Protein AF-A0AAU1IDC6-F1 (afdb_monomer)

InterPro domains:
  IPR025668 Transposase DDE domain [PF13701] (113-211)

Solvent-accessible surface area (backbone atoms only — not comparable to full-atom values): 12701 Å² total; per-residue (Å²): 110,68,66,58,53,48,12,52,26,16,49,74,60,22,65,45,59,61,46,26,26,55,52,35,58,74,42,27,91,78,77,41,86,65,63,51,41,73,55,53,51,52,54,30,60,66,55,48,72,67,56,51,50,51,49,50,52,52,52,52,52,52,50,52,52,54,50,53,52,37,56,69,36,95,86,40,52,92,58,55,67,58,95,89,42,74,49,87,66,92,77,88,76,88,74,96,73,80,94,71,96,78,88,79,92,56,87,86,70,67,91,62,84,58,53,51,43,67,18,34,59,65,67,62,79,60,99,43,70,48,38,42,55,41,49,49,52,29,22,51,48,12,45,49,53,55,51,50,46,22,63,74,38,29,62,88,35,87,85,47,40,78,48,52,62,67,53,44,32,61,52,55,73,62,50,69,65,45,83,43,76,54,97,96,42,79,42,79,46,65,48,85,84,46,93,38,43,65,60,43,52,48,28,50,52,46,60,72,64,50,77,85,83,128

Foldseek 3Di:
DLLQLLLQQLLLQQQALQSSQVVCVVCCVPPPDGDHSVRSVVVLLPDDPVNVVVLVVVVVVVVVLLQVLQCVDPVGHPFDDDPNRTDPDDDDDDDPDDDDDDDDPDPPPDDDVCLLCSSHPVPDDDPDPSSNVSSSSSSVSSSVVQLSLLSQFVCPPPQRNRDRSVSCSVQAVVFDWDWDDDPNDIDTHGDPPRPNPVSNVRSVVRVVPRDDDD

Radius of gyration: 18.66 Å; Cα contacts (8 Å, |Δi|>4): 199; chains: 1; bounding box: 48×51×48 Å

Structure (mmCIF, N/CA/C/O backbone):
data_AF-A0AAU1IDC6-F1
#
_entry.id   AF-A0AAU1IDC6-F1
#
loop_
_atom_site.group_PDB
_atom_site.id
_atom_site.type_symbol
_atom_site.label_atom_id
_atom_site.label_alt_id
_atom_site.label_comp_id
_atom_site.label_asym_id
_atom_site.label_entity_id
_atom_site.label_seq_id
_atom_site.pdbx_PDB_ins_code
_atom_site.Cartn_x
_atom_site.Cartn_y
_atom_site.Cartn_z
_atom_site.occupancy
_atom_site.B_iso_or_equiv
_atom_site.auth_seq_id
_atom_site.auth_comp_id
_atom_site.auth_asym_id
_atom_site.auth_atom_id
_atom_site.pdbx_PDB_model_num
ATOM 1 N N . MET A 1 1 ? 8.742 -10.350 -6.564 1.00 78.25 1 MET A N 1
ATOM 2 C CA . MET A 1 1 ? 8.901 -10.038 -5.123 1.00 78.25 1 MET A CA 1
ATOM 3 C C . MET A 1 1 ? 9.619 -8.706 -4.891 1.00 78.25 1 MET A C 1
ATOM 5 O O . MET A 1 1 ? 9.081 -7.901 -4.147 1.00 78.25 1 MET A O 1
ATOM 9 N N . VAL A 1 2 ? 10.745 -8.425 -5.571 1.00 91.75 2 VAL A N 1
ATOM 10 C CA . VAL A 1 2 ? 11.513 -7.161 -5.430 1.00 91.75 2 VAL A CA 1
ATOM 11 C C . VAL A 1 2 ? 10.657 -5.896 -5.587 1.00 91.75 2 VAL A C 1
ATOM 13 O O . VAL A 1 2 ? 10.647 -5.055 -4.697 1.00 91.75 2 VAL A O 1
ATOM 16 N N . PHE A 1 3 ? 9.886 -5.788 -6.674 1.00 93.88 3 PHE A N 1
ATOM 17 C CA . PHE A 1 3 ? 9.048 -4.611 -6.939 1.00 93.88 3 PHE A CA 1
ATOM 18 C C . PHE A 1 3 ? 8.033 -4.327 -5.821 1.00 93.88 3 PHE A C 1
ATOM 20 O O . PHE A 1 3 ? 7.840 -3.184 -5.423 1.00 93.88 3 PHE A O 1
ATOM 27 N N . VAL A 1 4 ? 7.405 -5.380 -5.288 1.00 91.62 4 VAL A N 1
ATOM 28 C CA . VAL A 1 4 ? 6.420 -5.258 -4.204 1.00 91.62 4 VAL A CA 1
ATOM 29 C C . VAL A 1 4 ? 7.093 -4.802 -2.913 1.00 91.62 4 VAL A C 1
ATOM 31 O O . VAL A 1 4 ? 6.550 -3.938 -2.237 1.00 91.62 4 VAL A O 1
ATOM 34 N N . GLN A 1 5 ? 8.280 -5.326 -2.589 1.00 92.06 5 GLN A N 1
ATOM 35 C CA . GLN A 1 5 ? 9.039 -4.848 -1.431 1.00 92.06 5 GLN A CA 1
ATOM 36 C C . GLN A 1 5 ? 9.405 -3.369 -1.574 1.00 92.06 5 GLN A C 1
ATOM 38 O O . GLN A 1 5 ? 9.200 -2.618 -0.630 1.00 92.06 5 GLN A O 1
ATOM 43 N N . LEU A 1 6 ? 9.848 -2.927 -2.756 1.00 94.19 6 LEU A N 1
ATOM 44 C CA . LEU A 1 6 ? 10.108 -1.507 -3.004 1.00 94.19 6 LEU A CA 1
ATOM 45 C C . LEU A 1 6 ? 8.840 -0.655 -2.821 1.00 94.19 6 LEU A C 1
ATOM 47 O O . LEU A 1 6 ? 8.887 0.361 -2.136 1.00 94.19 6 LEU A O 1
ATOM 51 N N . ALA A 1 7 ? 7.699 -1.077 -3.374 1.00 94.31 7 ALA A N 1
ATOM 52 C CA . ALA A 1 7 ? 6.432 -0.359 -3.214 1.00 94.31 7 ALA A CA 1
ATOM 53 C C . ALA A 1 7 ? 5.975 -0.289 -1.742 1.00 94.31 7 ALA A C 1
ATOM 55 O O . ALA A 1 7 ? 5.547 0.769 -1.284 1.00 94.31 7 ALA A O 1
ATOM 56 N N . ILE A 1 8 ? 6.109 -1.382 -0.982 1.00 92.81 8 ILE A N 1
ATOM 57 C CA . ILE A 1 8 ? 5.831 -1.396 0.462 1.00 92.81 8 ILE A CA 1
ATOM 58 C C . ILE A 1 8 ? 6.774 -0.433 1.185 1.00 92.81 8 ILE A C 1
ATOM 60 O O . ILE A 1 8 ? 6.309 0.397 1.960 1.00 92.81 8 ILE A O 1
ATOM 64 N N . SER A 1 9 ? 8.076 -0.479 0.898 1.00 93.62 9 SER A N 1
ATOM 65 C CA . SER A 1 9 ? 9.041 0.432 1.511 1.00 93.62 9 SER A CA 1
ATOM 66 C C . SER A 1 9 ? 8.696 1.894 1.230 1.00 93.62 9 SER A C 1
ATOM 68 O O . SER A 1 9 ? 8.731 2.704 2.149 1.00 93.62 9 SER A O 1
ATOM 70 N N . ILE A 1 10 ? 8.284 2.239 0.006 1.00 93.44 10 ILE A N 1
ATOM 71 C CA . ILE A 1 10 ? 7.843 3.600 -0.343 1.00 93.44 10 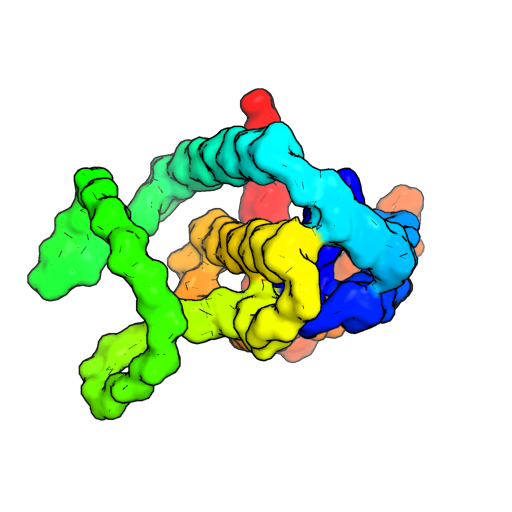ILE A CA 1
ATOM 72 C C . ILE A 1 10 ? 6.588 4.009 0.451 1.00 93.44 10 ILE A C 1
ATOM 74 O O . ILE A 1 10 ? 6.504 5.136 0.952 1.00 93.44 10 ILE A O 1
ATOM 78 N N . ALA A 1 11 ? 5.613 3.107 0.614 1.00 92.38 11 ALA A N 1
ATOM 79 C CA . ALA A 1 11 ? 4.424 3.376 1.433 1.00 92.38 11 ALA A CA 1
ATOM 80 C C . ALA A 1 11 ? 4.818 3.703 2.886 1.00 92.38 11 ALA A C 1
ATOM 82 O O . ALA A 1 11 ? 4.305 4.648 3.491 1.00 92.38 11 ALA A O 1
ATOM 83 N N . LEU A 1 12 ? 5.821 2.989 3.392 1.00 91.38 12 LEU A N 1
ATOM 84 C CA . LEU A 1 12 ? 6.402 3.147 4.721 1.00 91.38 12 LEU A CA 1
ATOM 85 C C . LEU A 1 12 ? 7.422 4.296 4.855 1.00 91.38 12 LEU A C 1
ATOM 87 O O . LEU A 1 12 ? 8.039 4.402 5.912 1.00 91.38 12 LEU A O 1
ATOM 91 N N . ASP A 1 13 ? 7.543 5.159 3.838 1.00 90.50 13 ASP A N 1
ATOM 92 C CA . ASP A 1 13 ? 8.392 6.367 3.780 1.00 90.50 13 ASP A CA 1
ATOM 93 C C . ASP A 1 13 ? 9.818 6.202 3.243 1.00 90.50 13 ASP A C 1
ATOM 95 O O . ASP A 1 13 ? 10.638 7.099 3.400 1.00 90.50 13 ASP A O 1
ATOM 99 N N . ALA A 1 14 ? 10.136 5.108 2.549 1.00 91.31 14 ALA A N 1
ATOM 100 C CA . ALA A 1 14 ? 11.386 5.046 1.799 1.00 91.31 14 ALA A CA 1
ATOM 101 C C . ALA A 1 14 ? 11.350 6.011 0.609 1.00 91.31 14 ALA A C 1
ATOM 103 O O . ALA A 1 14 ? 10.476 5.949 -0.261 1.00 91.31 14 ALA A O 1
ATOM 104 N N . ARG A 1 15 ? 12.344 6.890 0.552 1.00 87.75 15 ARG A N 1
ATOM 105 C CA . ARG A 1 15 ? 12.464 7.932 -0.467 1.00 87.75 15 ARG A CA 1
ATOM 106 C C . ARG A 1 15 ? 13.472 7.576 -1.544 1.00 87.75 15 ARG A C 1
ATOM 108 O O . ARG A 1 15 ? 13.380 8.073 -2.661 1.00 87.75 15 ARG A O 1
ATOM 115 N N . SER A 1 16 ? 14.417 6.702 -1.237 1.00 89.38 16 SER A N 1
ATOM 116 C CA . SER A 1 16 ? 15.431 6.210 -2.163 1.00 89.38 16 SER A CA 1
ATOM 117 C C . SER A 1 16 ? 15.513 4.689 -2.108 1.00 89.38 16 SER A C 1
ATOM 119 O O . SER A 1 16 ? 14.949 4.049 -1.219 1.00 89.38 16 SER A O 1
ATOM 121 N N . VAL A 1 17 ? 16.232 4.104 -3.063 1.00 91.75 17 VAL A N 1
ATOM 122 C CA . VAL A 1 17 ? 16.500 2.665 -3.079 1.00 91.75 17 VAL A CA 1
ATOM 123 C C . VAL A 1 17 ? 17.312 2.243 -1.842 1.00 91.75 17 VAL A C 1
ATOM 125 O O . VAL A 1 17 ? 16.968 1.256 -1.191 1.00 91.75 17 VAL A O 1
ATOM 128 N N . LEU A 1 18 ? 18.290 3.058 -1.437 1.00 91.50 18 LEU A N 1
ATOM 129 C CA . LEU A 1 18 ? 19.059 2.852 -0.211 1.00 91.50 18 LEU A CA 1
ATOM 130 C C . LEU A 1 18 ? 18.169 2.871 1.040 1.00 91.50 18 LEU A C 1
ATOM 132 O O . LEU A 1 18 ? 18.261 1.972 1.874 1.00 91.50 18 LEU A O 1
ATOM 136 N N . GLU A 1 19 ? 17.284 3.863 1.176 1.00 92.62 19 GLU A N 1
ATOM 137 C CA . GLU A 1 19 ? 16.337 3.907 2.299 1.00 92.62 19 GLU A CA 1
ATOM 138 C C . GLU A 1 19 ? 15.395 2.687 2.285 1.00 92.62 19 GLU A C 1
ATOM 140 O O . GLU A 1 19 ? 15.087 2.135 3.343 1.00 92.62 19 GLU A O 1
ATOM 145 N N . ALA A 1 20 ? 14.987 2.208 1.102 1.00 93.31 20 ALA A N 1
ATOM 146 C CA . ALA A 1 20 ? 14.153 1.015 0.970 1.00 93.31 20 ALA A CA 1
ATOM 147 C C . ALA A 1 20 ? 14.874 -0.264 1.428 1.00 93.31 20 ALA A C 1
ATOM 149 O O . ALA A 1 20 ? 14.245 -1.121 2.061 1.00 93.31 20 ALA A O 1
ATOM 150 N N . GLU A 1 21 ? 16.177 -0.391 1.156 1.00 94.69 21 GLU A N 1
ATOM 151 C CA . GLU A 1 21 ? 17.014 -1.462 1.705 1.00 94.69 21 GLU A CA 1
ATOM 152 C C . GLU A 1 21 ? 17.121 -1.354 3.234 1.00 94.69 21 GLU A C 1
ATOM 154 O O . GLU A 1 21 ? 16.862 -2.338 3.929 1.00 94.69 21 GLU A O 1
ATOM 159 N N . GLN A 1 22 ? 17.431 -0.169 3.776 1.00 93.69 22 GLN A N 1
ATOM 160 C CA . GLN A 1 22 ? 17.560 0.038 5.228 1.00 93.69 22 GLN A CA 1
ATOM 161 C C . GLN A 1 22 ? 16.271 -0.299 5.982 1.00 93.69 22 GLN A C 1
ATOM 163 O O . GLN A 1 22 ? 16.293 -0.985 7.009 1.00 93.69 22 GLN A O 1
ATOM 168 N N . LEU A 1 23 ? 15.127 0.120 5.448 1.00 91.31 23 LEU A N 1
ATOM 169 C CA . LEU A 1 23 ? 13.837 -0.190 6.044 1.00 91.31 23 LEU A CA 1
ATOM 170 C C . LEU A 1 23 ? 13.529 -1.694 5.987 1.00 91.31 23 LEU A C 1
ATOM 172 O O . LEU A 1 23 ? 13.089 -2.284 6.977 1.00 91.31 23 LEU A O 1
ATOM 176 N N . SER A 1 24 ? 13.840 -2.340 4.862 1.00 89.88 24 SER A N 1
ATOM 177 C CA . SER A 1 24 ? 13.705 -3.792 4.717 1.00 89.88 24 SER A CA 1
ATOM 178 C C . SER A 1 24 ? 14.608 -4.544 5.704 1.00 89.88 24 SER A C 1
ATOM 180 O O . SER A 1 24 ? 14.174 -5.531 6.299 1.00 89.88 24 SER A O 1
ATOM 182 N N . LEU A 1 25 ? 15.836 -4.063 5.948 1.00 91.38 25 LEU A N 1
ATOM 183 C CA . LEU A 1 25 ? 16.748 -4.602 6.968 1.00 91.38 25 LEU A CA 1
ATOM 184 C C . LEU A 1 25 ? 16.145 -4.520 8.366 1.00 91.38 25 LEU A C 1
ATOM 186 O O . LEU A 1 25 ? 16.169 -5.514 9.101 1.00 91.38 25 LEU A O 1
ATOM 190 N N . HIS A 1 26 ? 15.561 -3.374 8.717 1.00 87.94 26 HIS A N 1
ATOM 191 C CA . HIS A 1 26 ? 14.885 -3.192 9.998 1.00 87.94 26 HIS A CA 1
ATOM 192 C C . HIS A 1 26 ? 13.711 -4.174 10.164 1.00 87.94 26 HIS A C 1
ATOM 194 O O . HIS A 1 26 ? 13.529 -4.779 11.223 1.00 87.94 26 HIS A O 1
ATOM 200 N N . GLN A 1 27 ? 12.960 -4.416 9.088 1.00 85.62 27 GLN A N 1
ATOM 201 C CA . GLN A 1 27 ? 11.742 -5.230 9.094 1.00 85.62 27 GLN A CA 1
ATOM 202 C C . GLN A 1 27 ? 11.953 -6.691 8.656 1.00 85.62 27 GLN A C 1
ATOM 204 O O . GLN A 1 27 ? 10.986 -7.451 8.547 1.00 85.62 27 GLN A O 1
ATOM 209 N N . ARG A 1 28 ? 13.204 -7.143 8.482 1.00 89.19 28 ARG A N 1
ATOM 210 C CA . ARG A 1 28 ? 13.554 -8.498 7.997 1.00 89.19 28 ARG A CA 1
ATOM 211 C C . ARG A 1 28 ? 12.912 -9.636 8.790 1.00 89.19 28 ARG A C 1
ATOM 213 O O . ARG A 1 28 ? 12.657 -10.717 8.269 1.00 89.19 28 ARG A O 1
ATOM 220 N N . ARG A 1 29 ? 12.632 -9.407 10.078 1.00 85.81 29 ARG A N 1
ATOM 221 C CA . ARG A 1 29 ? 11.972 -10.398 10.945 1.00 85.81 29 ARG A CA 1
ATOM 222 C C . ARG A 1 29 ? 10.503 -10.635 10.569 1.00 85.81 29 ARG A C 1
ATOM 224 O O . ARG A 1 29 ? 9.971 -11.698 10.890 1.00 85.81 29 ARG A O 1
ATOM 231 N N . VAL A 1 30 ? 9.872 -9.661 9.912 1.00 82.25 30 VAL A N 1
ATOM 232 C CA . VAL A 1 30 ? 8.483 -9.701 9.438 1.00 82.25 30 VAL A CA 1
ATOM 233 C C . VAL A 1 30 ? 8.433 -10.134 7.973 1.00 82.25 30 VAL A C 1
ATOM 235 O O . VAL A 1 30 ? 7.771 -11.121 7.667 1.00 82.25 30 VAL A O 1
ATOM 238 N N . PHE A 1 31 ? 9.174 -9.455 7.089 1.00 80.00 31 PHE A N 1
ATOM 239 C CA . PHE A 1 31 ? 9.071 -9.644 5.632 1.00 80.00 31 PHE A CA 1
ATOM 240 C C . PHE A 1 31 ? 10.074 -10.640 5.029 1.00 80.00 31 PHE A C 1
ATOM 242 O O . PHE A 1 31 ? 9.962 -10.984 3.854 1.00 80.00 31 PHE A O 1
ATOM 249 N N . GLY A 1 32 ? 11.021 -11.149 5.822 1.00 85.88 32 GLY A N 1
ATOM 250 C CA . GLY A 1 32 ? 11.982 -12.155 5.376 1.00 85.88 32 GLY A CA 1
ATOM 251 C C . GLY A 1 32 ? 13.215 -11.553 4.686 1.00 85.88 32 GLY A C 1
ATOM 252 O O . GLY A 1 32 ? 13.737 -10.543 5.165 1.00 85.88 32 GLY A O 1
ATOM 253 N N . PRO A 1 33 ? 13.741 -12.198 3.623 1.00 89.44 33 PRO A N 1
ATOM 254 C CA . PRO A 1 33 ? 14.957 -11.758 2.947 1.00 89.44 33 PRO A CA 1
ATOM 255 C C . PRO A 1 33 ? 14.864 -10.325 2.424 1.00 89.44 33 PRO A C 1
ATOM 257 O O . PRO A 1 33 ? 13.856 -9.914 1.843 1.00 89.44 33 PRO A O 1
ATOM 260 N N . VAL A 1 34 ? 15.958 -9.595 2.612 1.00 91.56 34 VAL A N 1
ATOM 261 C CA . VAL A 1 34 ? 16.122 -8.212 2.172 1.00 91.56 34 VAL A CA 1
ATOM 262 C C . VAL A 1 34 ? 16.634 -8.191 0.744 1.00 91.56 34 VAL A C 1
ATOM 264 O O . VAL A 1 34 ? 17.523 -8.965 0.389 1.00 91.56 34 VAL A O 1
ATOM 267 N N . VAL A 1 35 ? 16.095 -7.282 -0.062 1.00 91.88 35 VAL A N 1
ATOM 268 C CA . VAL A 1 35 ? 16.644 -6.990 -1.383 1.00 91.88 35 VAL A CA 1
ATOM 269 C C . VAL A 1 35 ? 17.632 -5.835 -1.269 1.00 91.88 35 VAL A C 1
ATOM 271 O O . VAL A 1 35 ? 17.306 -4.803 -0.691 1.00 91.88 35 VAL A O 1
ATOM 274 N N . SER A 1 36 ? 18.832 -6.025 -1.817 1.00 93.75 36 SER A N 1
ATOM 275 C CA . SER A 1 36 ? 19.885 -5.008 -1.807 1.00 93.75 36 SER A CA 1
ATOM 276 C C . SER A 1 36 ? 19.569 -3.836 -2.731 1.00 93.75 36 SER A C 1
ATOM 278 O O . SER A 1 36 ? 18.882 -4.003 -3.748 1.00 93.75 36 SER A O 1
ATOM 280 N N . ASP A 1 37 ? 20.173 -2.685 -2.450 1.00 94.12 37 ASP A N 1
ATOM 281 C CA . ASP A 1 37 ? 20.085 -1.480 -3.268 1.00 94.12 37 ASP A CA 1
ATOM 282 C C . ASP A 1 37 ? 20.457 -1.758 -4.733 1.00 94.12 37 ASP A C 1
ATOM 284 O O . ASP A 1 37 ? 19.668 -1.513 -5.647 1.00 94.12 37 ASP A O 1
ATOM 288 N N . SER A 1 38 ? 21.584 -2.437 -4.961 1.00 94.88 38 SER A N 1
ATOM 289 C CA . SER A 1 38 ? 22.040 -2.834 -6.300 1.00 94.88 38 SER A CA 1
ATOM 290 C C . SER A 1 38 ? 21.054 -3.741 -7.049 1.00 94.88 38 SER A C 1
ATOM 292 O O . SER A 1 38 ? 20.968 -3.711 -8.279 1.00 94.88 38 SER A O 1
ATOM 294 N N . THR A 1 39 ? 20.288 -4.567 -6.334 1.00 96.06 39 THR A N 1
ATOM 295 C CA . THR A 1 39 ? 19.292 -5.457 -6.940 1.00 96.06 39 THR A CA 1
ATOM 296 C C . THR A 1 39 ? 18.026 -4.694 -7.302 1.00 96.06 39 THR A C 1
ATOM 298 O O . THR A 1 39 ? 17.497 -4.885 -8.398 1.00 96.06 39 THR A O 1
ATOM 301 N N . MET A 1 40 ? 17.570 -3.789 -6.435 1.00 95.25 40 MET A N 1
ATOM 302 C CA . MET A 1 40 ? 16.460 -2.890 -6.748 1.00 95.25 40 MET A CA 1
ATOM 303 C C . MET A 1 40 ? 16.810 -1.955 -7.915 1.00 95.25 40 MET A C 1
ATOM 305 O O . MET A 1 40 ? 16.000 -1.800 -8.825 1.00 95.25 40 MET A O 1
ATOM 309 N N . HIS A 1 41 ? 18.029 -1.406 -7.955 1.00 94.25 41 HIS A N 1
ATOM 310 C CA . HIS A 1 41 ? 18.502 -0.573 -9.062 1.00 94.25 41 HIS A CA 1
ATOM 311 C C . HIS A 1 41 ? 18.517 -1.326 -10.397 1.00 94.25 41 HIS A C 1
ATOM 313 O O . HIS A 1 41 ? 17.984 -0.822 -11.387 1.00 94.25 41 HIS A O 1
ATOM 319 N N . ARG A 1 42 ? 19.066 -2.549 -10.428 1.00 96.12 42 ARG A N 1
ATOM 320 C CA . ARG A 1 42 ? 19.034 -3.398 -11.633 1.00 96.12 42 ARG A CA 1
ATOM 321 C C . ARG A 1 42 ? 17.608 -3.716 -12.065 1.00 96.12 42 ARG A C 1
ATOM 323 O O . ARG A 1 42 ? 17.311 -3.635 -13.250 1.00 96.12 42 ARG A O 1
ATOM 330 N N . MET A 1 43 ? 16.725 -4.023 -11.114 1.00 96.12 43 MET A N 1
ATOM 331 C CA . MET A 1 43 ? 15.312 -4.245 -11.408 1.00 96.12 43 MET A CA 1
ATOM 332 C C . MET A 1 43 ? 14.679 -2.998 -12.038 1.00 96.12 43 MET A C 1
ATOM 334 O O . MET A 1 43 ? 14.059 -3.124 -13.083 1.00 96.12 43 MET A O 1
ATOM 338 N N . LEU A 1 44 ? 14.858 -1.804 -11.461 1.00 95.19 44 LEU A N 1
ATOM 339 C CA . LEU A 1 44 ? 14.287 -0.558 -11.994 1.00 95.19 44 LEU A CA 1
ATOM 340 C C . LEU A 1 44 ? 14.788 -0.239 -13.407 1.00 95.19 44 LEU A C 1
ATOM 342 O O . LEU A 1 44 ? 14.018 0.267 -14.223 1.00 95.19 44 LEU A O 1
ATOM 346 N N . ALA A 1 45 ? 16.059 -0.525 -13.692 1.00 95.31 45 ALA A N 1
ATOM 347 C CA . ALA A 1 45 ? 16.665 -0.293 -15.000 1.00 95.31 45 ALA A CA 1
ATOM 348 C C . ALA A 1 45 ? 16.221 -1.306 -16.070 1.00 95.31 45 ALA A C 1
ATOM 350 O O . ALA A 1 45 ? 16.277 -0.986 -17.253 1.00 95.31 45 ALA A O 1
ATOM 351 N N . ALA A 1 46 ? 15.781 -2.500 -15.665 1.00 95.88 46 ALA A N 1
ATOM 352 C CA . ALA A 1 46 ? 15.413 -3.592 -16.565 1.00 95.88 46 ALA A CA 1
ATOM 353 C C . ALA A 1 46 ? 13.932 -3.598 -16.988 1.00 95.88 46 ALA A C 1
ATOM 355 O O . ALA A 1 46 ? 13.529 -4.499 -17.713 1.00 95.88 46 ALA A O 1
ATOM 356 N N . PHE A 1 47 ? 13.111 -2.640 -16.534 1.00 95.69 47 PHE A N 1
ATOM 357 C CA . PHE A 1 47 ? 11.701 -2.563 -16.935 1.00 95.69 47 PHE A CA 1
ATOM 358 C C . PHE A 1 47 ? 11.566 -2.253 -18.429 1.00 95.69 47 PHE A C 1
ATOM 360 O O . PHE A 1 47 ? 11.929 -1.166 -18.879 1.00 95.69 47 PHE A O 1
ATOM 367 N N . ASP A 1 48 ? 10.973 -3.182 -19.165 1.00 96.12 48 ASP A N 1
ATOM 368 C CA . ASP A 1 48 ? 10.523 -2.995 -20.540 1.00 96.12 48 ASP A CA 1
ATOM 369 C C . ASP A 1 48 ? 8.997 -2.791 -20.610 1.00 96.12 48 ASP A C 1
ATOM 371 O O . ASP A 1 48 ? 8.289 -2.766 -19.594 1.00 96.12 48 ASP A O 1
ATOM 375 N N . GLU A 1 49 ? 8.476 -2.605 -21.824 1.00 96.62 49 GLU A N 1
ATOM 376 C CA . GLU A 1 49 ? 7.042 -2.390 -22.042 1.00 96.62 49 GLU A CA 1
ATOM 377 C C . GLU A 1 49 ? 6.189 -3.602 -21.646 1.00 96.62 49 GLU A C 1
ATOM 379 O O . GLU A 1 49 ? 5.085 -3.428 -21.123 1.00 96.62 49 GLU A O 1
ATOM 384 N N . ASP A 1 50 ? 6.700 -4.824 -21.807 1.00 97.00 50 ASP A N 1
ATOM 385 C CA . ASP A 1 50 ? 5.984 -6.042 -21.423 1.00 97.00 50 ASP A CA 1
ATOM 386 C C . ASP A 1 50 ? 5.832 -6.140 -19.903 1.00 97.00 50 ASP A C 1
ATOM 388 O O . ASP A 1 50 ? 4.749 -6.466 -19.396 1.00 97.00 50 ASP A O 1
ATOM 392 N N . MET A 1 51 ? 6.877 -5.781 -19.155 1.00 95.88 51 MET A N 1
ATOM 393 C CA . MET A 1 51 ? 6.839 -5.656 -17.701 1.00 95.88 51 MET A CA 1
ATOM 394 C C . MET A 1 51 ? 5.859 -4.563 -17.255 1.00 95.88 51 MET A C 1
ATOM 396 O O . MET A 1 51 ? 5.081 -4.789 -16.320 1.00 95.88 51 MET A O 1
ATOM 400 N N . PHE A 1 52 ? 5.823 -3.404 -17.926 1.00 96.19 52 PHE A N 1
ATOM 401 C CA . PHE A 1 52 ? 4.831 -2.358 -17.639 1.00 96.19 52 PHE A CA 1
ATOM 402 C C . PHE A 1 52 ? 3.396 -2.815 -17.931 1.00 96.19 52 PHE A C 1
ATOM 404 O O . PHE A 1 52 ? 2.482 -2.553 -17.135 1.00 96.19 52 PHE A O 1
ATOM 411 N N . ALA A 1 53 ? 3.181 -3.536 -19.030 1.00 96.00 53 ALA A N 1
ATOM 412 C CA . ALA A 1 53 ? 1.881 -4.088 -19.386 1.00 96.00 53 ALA A CA 1
ATOM 413 C C . ALA A 1 53 ? 1.438 -5.161 -18.377 1.00 96.00 53 ALA A C 1
ATOM 415 O O . ALA A 1 53 ? 0.285 -5.171 -17.934 1.00 96.00 53 ALA A O 1
ATOM 416 N N . ALA A 1 54 ? 2.356 -6.032 -17.947 1.00 95.75 54 ALA A N 1
ATOM 417 C CA . ALA A 1 54 ? 2.105 -7.034 -16.916 1.00 95.75 54 ALA A CA 1
ATOM 418 C C . ALA A 1 54 ? 1.748 -6.393 -15.569 1.00 95.75 54 ALA A C 1
ATOM 420 O O . ALA A 1 54 ? 0.767 -6.798 -14.938 1.00 95.75 54 ALA A O 1
ATOM 421 N N . LEU A 1 55 ? 2.480 -5.354 -15.156 1.00 95.38 55 LEU A N 1
ATOM 422 C CA . LEU A 1 55 ? 2.176 -4.602 -13.941 1.00 95.38 55 LEU A CA 1
ATOM 423 C C . LEU A 1 55 ? 0.799 -3.933 -14.022 1.00 95.38 55 LEU A C 1
ATOM 425 O O . LEU A 1 55 ? 0.023 -4.000 -13.068 1.00 95.38 55 LEU A O 1
ATOM 429 N N . SER A 1 56 ? 0.463 -3.336 -15.165 1.00 95.25 56 SER A N 1
ATOM 430 C CA . SER A 1 56 ? -0.851 -2.724 -15.393 1.00 95.25 56 SER A CA 1
ATOM 431 C C . SER A 1 56 ? -1.984 -3.745 -15.273 1.00 95.25 56 SER A C 1
ATOM 433 O O . SER A 1 56 ? -2.974 -3.486 -14.585 1.00 95.25 56 SER A O 1
ATOM 435 N N . ARG A 1 57 ? -1.819 -4.944 -15.852 1.00 96.56 57 ARG A N 1
ATOM 436 C CA . ARG A 1 57 ? -2.776 -6.055 -15.697 1.00 96.56 57 ARG A CA 1
ATOM 437 C C . ARG A 1 57 ? -2.900 -6.508 -14.241 1.00 96.56 57 ARG A C 1
ATOM 439 O O . ARG A 1 57 ? -4.017 -6.692 -13.757 1.00 96.56 57 ARG A O 1
ATOM 446 N N . ALA A 1 58 ? -1.783 -6.642 -13.527 1.00 95.12 58 ALA A N 1
ATOM 447 C CA . ALA A 1 58 ? -1.779 -7.031 -12.117 1.00 95.12 58 ALA A CA 1
ATOM 448 C C . ALA A 1 58 ? -2.508 -6.000 -11.240 1.00 95.12 58 ALA A C 1
ATOM 450 O O . ALA A 1 58 ? -3.395 -6.366 -10.466 1.00 95.12 58 ALA A O 1
ATOM 451 N N . ARG A 1 59 ? -2.214 -4.704 -11.420 1.00 95.00 59 ARG A N 1
ATOM 452 C CA . ARG A 1 59 ? -2.908 -3.606 -10.727 1.00 95.00 59 ARG A CA 1
ATOM 453 C C . ARG A 1 59 ? -4.395 -3.567 -11.067 1.00 95.00 59 ARG A C 1
ATOM 455 O O . ARG A 1 59 ? -5.215 -3.364 -10.178 1.00 95.00 59 ARG A O 1
ATOM 462 N N . ALA A 1 60 ? -4.773 -3.795 -12.327 1.00 94.44 60 ALA A N 1
ATOM 463 C CA . ALA A 1 60 ? -6.177 -3.867 -12.732 1.00 94.44 60 ALA A CA 1
ATOM 464 C C . ALA A 1 60 ? -6.920 -5.039 -12.068 1.00 94.44 60 ALA A C 1
ATOM 466 O O . ALA A 1 60 ? -8.041 -4.849 -11.594 1.00 94.44 60 ALA A O 1
ATOM 467 N N . ARG A 1 61 ? -6.294 -6.222 -11.972 1.00 94.94 61 ARG A N 1
ATOM 468 C CA . ARG A 1 61 ? -6.860 -7.371 -11.246 1.00 94.94 61 ARG A CA 1
ATOM 469 C C . ARG A 1 61 ? -7.038 -7.046 -9.765 1.00 94.94 61 ARG A C 1
ATOM 471 O O . ARG A 1 61 ? -8.134 -7.224 -9.248 1.00 94.94 61 ARG A O 1
ATOM 478 N N . ALA A 1 62 ? -6.003 -6.527 -9.106 1.00 93.75 62 ALA A N 1
ATOM 479 C CA . ALA A 1 62 ? -6.071 -6.171 -7.690 1.00 93.75 62 ALA A CA 1
ATOM 480 C C . ALA A 1 62 ? -7.146 -5.106 -7.418 1.00 93.75 62 ALA A C 1
ATOM 482 O O . ALA A 1 62 ? -7.970 -5.269 -6.524 1.00 93.75 62 ALA A O 1
ATOM 483 N N . ARG A 1 63 ? -7.227 -4.072 -8.260 1.00 94.00 63 ARG A N 1
ATOM 484 C CA . ARG A 1 63 ? -8.271 -3.045 -8.180 1.00 94.00 63 ARG A CA 1
ATOM 485 C C . ARG A 1 63 ? -9.673 -3.626 -8.333 1.00 94.00 63 ARG A C 1
ATOM 487 O O . ARG A 1 63 ? -10.551 -3.266 -7.561 1.00 94.00 63 ARG A O 1
ATOM 494 N N . ARG A 1 64 ? -9.895 -4.548 -9.279 1.00 93.19 64 ARG A N 1
ATOM 495 C CA . ARG A 1 64 ? -11.193 -5.232 -9.429 1.00 93.19 64 ARG A CA 1
ATOM 496 C C . ARG A 1 64 ? -11.591 -5.948 -8.140 1.00 93.19 64 ARG A C 1
ATOM 498 O O . ARG A 1 64 ? -12.727 -5.820 -7.708 1.00 93.19 64 ARG A O 1
ATOM 505 N N . VAL A 1 65 ? -10.647 -6.653 -7.522 1.00 93.50 65 VAL A N 1
ATOM 506 C CA . VAL A 1 65 ? -10.864 -7.366 -6.258 1.00 93.50 65 VAL A CA 1
ATOM 507 C C . VAL A 1 65 ? -11.224 -6.397 -5.143 1.00 93.50 65 VAL A C 1
ATOM 509 O O . VAL A 1 65 ? -12.255 -6.568 -4.502 1.00 93.50 65 VAL A O 1
ATOM 512 N N . VAL A 1 66 ? -10.420 -5.348 -4.948 1.00 93.50 66 VAL A N 1
ATOM 513 C CA . VAL A 1 66 ? -10.700 -4.326 -3.934 1.00 93.50 66 VAL A CA 1
ATOM 514 C C . VAL A 1 66 ? -12.068 -3.696 -4.176 1.00 93.50 66 VAL A C 1
ATOM 516 O O . VAL A 1 66 ? -12.814 -3.501 -3.230 1.00 93.50 66 VAL A O 1
ATOM 519 N N . TRP A 1 67 ? -12.453 -3.444 -5.426 1.00 91.44 67 TRP A N 1
ATOM 520 C CA . TRP A 1 67 ? -13.739 -2.830 -5.746 1.00 91.44 67 TRP A CA 1
ATOM 521 C C . TRP A 1 67 ? -14.894 -3.753 -5.372 1.00 91.44 67 TRP A C 1
ATOM 523 O O . TRP A 1 67 ? -15.837 -3.302 -4.724 1.00 91.44 67 TRP A O 1
ATOM 533 N N . THR A 1 68 ? -14.789 -5.044 -5.692 1.00 91.62 68 THR A N 1
ATOM 534 C CA . THR A 1 68 ? -15.744 -6.056 -5.228 1.00 91.62 68 THR A CA 1
ATOM 535 C C . THR A 1 68 ? -15.828 -6.064 -3.701 1.00 91.62 68 THR A C 1
ATOM 537 O O . THR A 1 68 ? -16.919 -6.000 -3.144 1.00 91.62 68 THR A O 1
ATOM 540 N N . LEU A 1 69 ? -14.696 -6.047 -2.996 1.00 92.50 69 LEU A N 1
ATOM 541 C CA . LEU A 1 69 ? -14.696 -5.995 -1.532 1.00 92.50 69 LEU A CA 1
ATOM 542 C C . LEU A 1 69 ? -15.375 -4.728 -0.999 1.00 92.50 69 LEU A C 1
ATOM 544 O O . LEU A 1 69 ? -16.165 -4.812 -0.065 1.00 92.50 69 LEU A O 1
ATOM 548 N N . LEU A 1 70 ? -15.132 -3.569 -1.618 1.00 91.75 70 LEU A N 1
ATOM 549 C CA . LEU A 1 70 ? -15.767 -2.307 -1.239 1.00 91.75 70 LEU A CA 1
ATOM 550 C C . LEU A 1 70 ? -17.284 -2.344 -1.431 1.00 91.75 70 LEU A C 1
ATOM 552 O O . LEU A 1 70 ? -17.998 -1.803 -0.588 1.00 91.75 70 LEU A O 1
ATOM 556 N N . THR A 1 71 ? -17.774 -2.990 -2.495 1.00 88.12 71 THR A N 1
ATOM 557 C CA . THR A 1 71 ? -19.219 -3.184 -2.708 1.00 88.12 71 THR A CA 1
ATOM 558 C C . THR A 1 71 ? -19.865 -4.103 -1.676 1.00 88.12 71 THR A C 1
ATOM 560 O O . THR A 1 71 ? -21.037 -3.921 -1.370 1.00 88.12 71 THR A O 1
ATOM 563 N N . LEU A 1 72 ? -19.106 -5.051 -1.120 1.00 86.62 72 LEU A N 1
ATOM 564 C CA . LEU A 1 72 ? -19.583 -6.022 -0.131 1.00 86.62 72 LEU A CA 1
ATOM 565 C C . LEU A 1 72 ? -19.474 -5.522 1.318 1.00 86.62 72 LEU A C 1
ATOM 567 O O . LEU A 1 72 ? -19.887 -6.225 2.239 1.00 86.62 72 LEU A O 1
ATOM 571 N N . ARG A 1 73 ? -18.909 -4.330 1.552 1.00 86.50 73 ARG A N 1
ATOM 572 C CA . ARG A 1 73 ? -18.834 -3.755 2.903 1.00 86.50 73 ARG A CA 1
ATOM 573 C C . ARG A 1 73 ? -20.243 -3.491 3.452 1.00 86.50 73 ARG A C 1
ATOM 575 O O . ARG A 1 73 ? -21.101 -3.060 2.684 1.00 86.50 73 ARG A O 1
ATOM 582 N N . PRO A 1 74 ? -20.461 -3.608 4.777 1.00 80.56 74 PRO A N 1
ATOM 583 C CA . PRO A 1 74 ? -21.751 -3.288 5.399 1.00 80.56 74 PRO A CA 1
ATOM 584 C C . PRO A 1 74 ? -22.262 -1.876 5.071 1.00 80.56 74 PRO A C 1
ATOM 586 O O . PRO A 1 74 ? -23.446 -1.685 4.823 1.00 80.56 74 PRO A O 1
ATOM 589 N N . ASN A 1 75 ? -21.351 -0.901 4.986 1.00 79.12 75 ASN A N 1
ATOM 590 C CA . ASN A 1 75 ? -21.660 0.499 4.666 1.00 79.12 75 ASN A CA 1
ATOM 591 C C . ASN A 1 75 ? -21.728 0.782 3.147 1.00 79.12 75 ASN A C 1
ATOM 593 O O . ASN A 1 75 ? -21.873 1.930 2.731 1.00 79.12 75 ASN A O 1
ATOM 597 N N . GLY A 1 76 ? -21.598 -0.251 2.308 1.00 82.31 76 GLY A N 1
ATOM 598 C CA . GLY A 1 76 ? -21.593 -0.151 0.850 1.00 82.31 76 GLY A CA 1
ATOM 599 C C . GLY A 1 76 ? -20.325 0.477 0.258 1.00 82.31 76 GLY A C 1
ATOM 600 O O . GLY A 1 76 ? -19.319 0.710 0.936 1.00 82.31 76 GLY A O 1
ATOM 601 N N . PHE A 1 77 ? -20.360 0.742 -1.049 1.00 86.81 77 PHE A N 1
ATOM 602 C CA . PHE A 1 77 ? -19.274 1.411 -1.773 1.00 86.81 77 PHE A CA 1
ATOM 603 C C . PHE A 1 77 ? -19.146 2.885 -1.324 1.00 86.81 77 PHE A C 1
ATOM 605 O O . PHE A 1 77 ? -20.175 3.515 -1.069 1.00 86.81 77 PHE A O 1
ATOM 612 N N . PRO A 1 78 ? -17.927 3.461 -1.212 1.00 84.94 78 PRO A N 1
ATOM 613 C CA . PRO A 1 78 ? -17.728 4.811 -0.681 1.00 84.94 78 PRO A CA 1
ATOM 614 C C . PRO A 1 78 ? -18.060 5.865 -1.746 1.00 84.94 78 PRO A C 1
ATOM 616 O O . PRO A 1 78 ? -17.180 6.482 -2.342 1.00 84.94 78 PRO A O 1
ATOM 619 N N . TRP A 1 79 ? -19.349 6.024 -2.034 1.00 85.38 79 TRP A N 1
ATOM 620 C CA . TRP A 1 79 ? -19.836 6.996 -3.005 1.00 85.38 79 TRP A CA 1
ATOM 621 C C . TRP A 1 79 ? -19.575 8.425 -2.527 1.00 85.38 79 TRP A C 1
ATOM 623 O O . TRP A 1 79 ? -19.899 8.780 -1.394 1.00 85.38 79 TRP A O 1
ATOM 633 N N . MET A 1 80 ? -19.023 9.261 -3.407 1.00 81.62 80 MET A N 1
ATOM 634 C CA . MET A 1 80 ? -18.788 10.672 -3.103 1.00 81.62 80 MET A CA 1
ATOM 635 C C . MET A 1 80 ? -20.102 11.452 -3.125 1.00 81.62 80 MET A C 1
ATOM 637 O O . MET A 1 80 ? -20.973 11.183 -3.953 1.00 81.62 80 MET A O 1
ATOM 641 N N . SER A 1 81 ? -20.219 12.461 -2.265 1.00 82.56 81 SER A N 1
ATOM 642 C CA . SER A 1 81 ? -21.294 13.453 -2.340 1.00 82.56 81 SER A CA 1
ATOM 643 C C . SER A 1 81 ? -20.701 14.825 -2.624 1.00 82.56 81 SER A C 1
ATOM 645 O O . SER A 1 81 ? -19.831 15.289 -1.895 1.00 82.56 81 SER A O 1
ATOM 647 N N . VAL A 1 82 ? -21.162 15.473 -3.692 1.00 81.06 82 VAL A N 1
ATOM 648 C CA . VAL A 1 82 ? -20.697 16.801 -4.108 1.00 81.06 82 VAL A CA 1
ATOM 649 C C . VAL A 1 82 ? -21.905 17.722 -4.163 1.00 81.06 82 VAL A C 1
ATOM 651 O O . VAL A 1 82 ? -22.880 17.414 -4.845 1.00 81.06 82 VAL A O 1
ATOM 654 N N . AL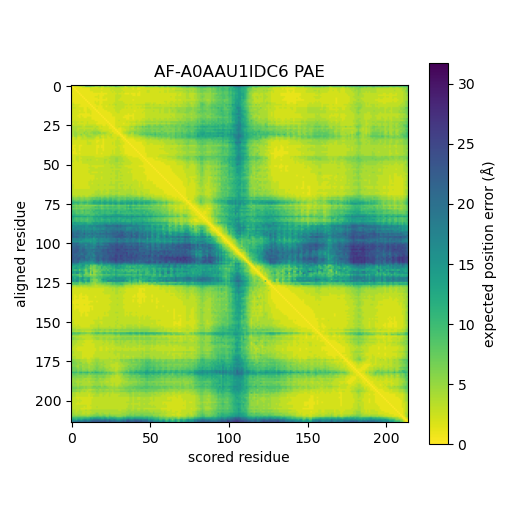A A 1 83 ? -21.856 18.832 -3.419 1.00 86.25 83 ALA A N 1
ATOM 655 C CA . ALA A 1 83 ? -22.953 19.801 -3.327 1.00 86.25 83 ALA A CA 1
ATOM 656 C C . ALA A 1 83 ? -24.320 19.148 -3.013 1.00 86.25 83 ALA A C 1
ATOM 658 O O . ALA A 1 83 ? -25.317 19.401 -3.682 1.00 86.25 83 ALA A O 1
ATOM 659 N N . GLY A 1 84 ? -24.355 18.241 -2.028 1.00 86.25 84 GLY A N 1
ATOM 660 C CA . GLY A 1 84 ? -25.574 17.532 -1.611 1.00 86.25 84 GLY A CA 1
ATOM 661 C C . GLY A 1 84 ? -26.042 16.419 -2.558 1.00 86.25 84 GLY A C 1
ATOM 662 O O . GLY A 1 84 ? -26.980 15.697 -2.229 1.00 86.25 84 GLY A O 1
ATOM 663 N N . LYS A 1 85 ? -25.384 16.225 -3.709 1.00 85.50 85 LYS A N 1
ATOM 664 C CA . LYS A 1 85 ? -25.7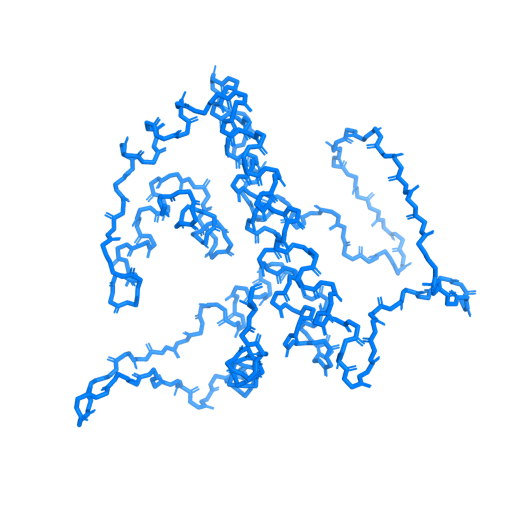00 15.150 -4.651 1.00 85.50 85 LYS A CA 1
ATOM 665 C C . LYS A 1 85 ? -24.736 13.984 -4.484 1.00 85.50 85 LYS A C 1
ATOM 667 O O . LYS A 1 85 ? -23.533 14.126 -4.703 1.00 85.50 85 LYS A O 1
ATOM 672 N N . ARG A 1 86 ? -25.279 12.813 -4.159 1.00 86.44 86 ARG A N 1
ATOM 673 C CA . ARG A 1 86 ? -24.526 11.557 -4.159 1.00 86.44 86 ARG A CA 1
ATOM 674 C C . ARG A 1 86 ? -24.236 11.122 -5.597 1.00 86.44 86 ARG A C 1
ATOM 676 O O . ARG A 1 86 ? -25.132 11.079 -6.437 1.00 86.44 86 ARG A O 1
ATOM 683 N N . LEU A 1 87 ? -22.976 10.810 -5.873 1.00 86.38 87 LEU A N 1
ATOM 684 C CA . LEU A 1 87 ? -22.498 10.273 -7.141 1.00 86.38 87 LEU A CA 1
ATOM 685 C C . LEU A 1 87 ? -22.396 8.754 -7.001 1.00 86.38 87 LEU A C 1
ATOM 687 O O . LEU A 1 87 ? -21.360 8.236 -6.603 1.00 86.38 87 LEU A O 1
ATOM 691 N N . ASP A 1 88 ? -23.490 8.049 -7.280 1.00 83.44 88 ASP A N 1
ATOM 692 C CA . ASP A 1 88 ? -23.628 6.591 -7.142 1.00 83.44 88 ASP A CA 1
ATOM 693 C C . ASP A 1 88 ? -23.488 5.820 -8.466 1.00 83.44 88 ASP A C 1
ATOM 695 O O . ASP A 1 88 ? -23.856 4.649 -8.577 1.00 83.44 88 ASP A O 1
ATOM 699 N N . LYS A 1 89 ? -22.933 6.489 -9.481 1.00 80.69 89 LYS A N 1
ATOM 700 C CA . LYS A 1 89 ? -22.647 5.946 -10.810 1.00 80.69 89 LYS A CA 1
ATOM 701 C C . LYS A 1 89 ? -21.201 6.222 -11.198 1.00 80.69 89 LYS A C 1
ATOM 703 O O . LYS A 1 89 ? -20.561 7.141 -10.690 1.00 80.69 89 LYS A O 1
ATOM 708 N N . TRP A 1 90 ? -20.703 5.435 -12.144 1.00 70.75 90 TRP A N 1
ATOM 709 C CA . TRP A 1 90 ? -19.373 5.623 -12.709 1.00 70.75 90 TRP A CA 1
ATOM 710 C C . TRP A 1 90 ? -19.335 6.869 -13.588 1.00 70.75 90 TRP A C 1
ATOM 712 O O . TRP A 1 90 ? -20.074 6.968 -14.565 1.00 70.75 90 TRP A O 1
ATOM 722 N N . VAL A 1 91 ? -18.428 7.785 -13.265 1.00 69.88 91 VAL A N 1
ATOM 723 C CA . VAL A 1 91 ? -17.968 8.821 -14.188 1.00 69.88 91 VAL A CA 1
ATOM 724 C C . VAL A 1 91 ? -16.520 8.488 -14.508 1.00 69.88 91 VAL A C 1
ATOM 726 O O . VAL A 1 91 ? -15.660 8.536 -13.629 1.00 69.88 91 VAL A O 1
ATOM 729 N N . ILE A 1 92 ? -16.258 8.084 -15.749 1.00 65.94 92 ILE A N 1
ATOM 730 C CA . ILE A 1 92 ? -14.894 7.889 -16.235 1.00 65.94 92 ILE A CA 1
ATOM 731 C C . ILE A 1 92 ? -14.417 9.259 -16.694 1.00 65.94 92 ILE A C 1
ATOM 733 O O . ILE A 1 92 ? -14.874 9.765 -17.715 1.00 65.94 92 ILE A O 1
ATOM 737 N N . VAL A 1 93 ? -13.543 9.872 -15.903 1.00 69.69 93 VAL A N 1
ATOM 738 C CA . VAL A 1 93 ? -12.855 11.096 -16.304 1.00 69.69 93 VAL A CA 1
ATOM 739 C C . VAL A 1 93 ? -11.534 10.665 -16.917 1.00 69.69 93 VAL A C 1
ATOM 741 O O . VAL A 1 93 ? -10.660 10.167 -16.206 1.00 69.69 93 VAL A O 1
ATOM 744 N N . ASP A 1 94 ? -11.419 10.807 -18.233 1.00 66.00 94 ASP A N 1
ATOM 745 C CA . ASP A 1 94 ? -10.121 10.741 -18.889 1.00 66.00 94 ASP A CA 1
ATOM 746 C C . ASP A 1 94 ? -9.401 12.060 -18.615 1.00 66.00 94 ASP A C 1
ATOM 748 O O . ASP A 1 94 ? -9.917 13.140 -18.913 1.00 66.00 94 ASP A O 1
ATOM 752 N N . VAL A 1 95 ? -8.268 11.976 -17.929 1.00 64.19 95 VAL A N 1
ATOM 753 C CA . VAL A 1 95 ? -7.527 13.142 -17.459 1.00 64.19 95 VAL A CA 1
ATOM 754 C C . VAL A 1 95 ? -6.151 13.102 -18.102 1.00 64.19 95 VAL A C 1
ATOM 756 O O . VAL A 1 95 ? -5.264 12.395 -17.624 1.00 64.19 95 VAL A O 1
ATOM 759 N N . ASP A 1 96 ? -5.954 13.914 -19.137 1.00 59.84 96 ASP A N 1
ATOM 760 C CA . ASP A 1 96 ? -4.614 14.296 -19.574 1.00 59.84 96 ASP A CA 1
ATOM 761 C C . ASP A 1 96 ? -4.116 15.428 -18.660 1.00 59.84 96 ASP A C 1
ATOM 763 O O . ASP A 1 96 ? -4.359 16.614 -18.897 1.00 59.84 96 ASP A O 1
ATOM 767 N N . ALA A 1 97 ? -3.533 15.056 -17.516 1.00 56.69 97 ALA A N 1
ATOM 768 C CA . ALA A 1 97 ? -3.034 16.012 -16.530 1.00 56.69 97 ALA A CA 1
ATOM 769 C C . ALA A 1 97 ? -1.517 15.985 -16.419 1.00 56.69 97 ALA A C 1
ATOM 771 O O . ALA A 1 97 ? -0.882 14.949 -16.226 1.00 56.69 97 ALA A O 1
ATOM 772 N N . THR A 1 98 ? -0.955 17.188 -16.373 1.00 57.22 98 THR A N 1
ATOM 773 C CA . THR A 1 98 ? 0.392 17.424 -15.864 1.00 57.22 98 THR A CA 1
ATOM 774 C C . THR A 1 98 ? 0.304 17.792 -14.384 1.00 57.22 98 THR A C 1
ATOM 776 O O . THR A 1 98 ? -0.430 18.703 -13.998 1.00 57.22 98 THR A O 1
ATOM 779 N N . ILE A 1 99 ? 1.055 17.090 -13.531 1.00 58.25 99 ILE A N 1
ATOM 780 C CA . ILE A 1 99 ? 1.104 17.382 -12.094 1.00 58.25 99 ILE A CA 1
ATOM 781 C C . ILE A 1 99 ? 1.892 18.678 -11.884 1.00 58.25 99 ILE A C 1
ATOM 783 O O . ILE A 1 99 ? 3.117 18.689 -11.996 1.00 58.25 99 ILE A O 1
ATOM 787 N N . ILE A 1 100 ? 1.191 19.750 -11.522 1.00 57.06 100 ILE A N 1
ATOM 788 C CA . ILE A 1 100 ? 1.793 21.016 -11.097 1.00 57.06 100 ILE A CA 1
ATOM 789 C C . ILE A 1 100 ? 1.551 21.248 -9.605 1.00 57.06 100 ILE A C 1
ATOM 791 O O . ILE A 1 100 ? 0.535 20.839 -9.041 1.00 57.06 100 ILE A O 1
ATOM 795 N N . THR A 1 101 ? 2.489 21.909 -8.932 1.00 55.75 101 THR A N 1
ATOM 796 C CA . THR A 1 101 ? 2.284 22.339 -7.547 1.00 55.75 101 THR A CA 1
ATOM 797 C C . THR A 1 101 ? 1.362 23.554 -7.526 1.00 55.75 101 THR A C 1
ATOM 799 O O . THR A 1 101 ? 1.767 24.638 -7.935 1.00 55.75 101 THR A O 1
ATOM 802 N N . SER A 1 102 ? 0.141 23.392 -7.016 1.00 53.38 102 SER A N 1
ATOM 803 C CA . SER A 1 102 ? -0.797 24.495 -6.783 1.00 53.38 102 SER A CA 1
ATOM 804 C C . SER A 1 102 ? -1.164 24.581 -5.300 1.00 53.38 102 SER A C 1
ATOM 806 O O . SER A 1 102 ? -1.600 23.591 -4.708 1.00 53.38 102 SER A O 1
ATOM 808 N N . ALA A 1 103 ? -1.011 25.758 -4.694 1.00 58.41 103 ALA A N 1
ATOM 809 C CA . ALA A 1 103 ? -1.517 26.047 -3.354 1.00 58.41 103 ALA A CA 1
ATOM 810 C C . ALA A 1 103 ? -2.854 26.795 -3.463 1.00 58.41 103 ALA A C 1
ATOM 812 O O . ALA A 1 103 ? -2.966 27.749 -4.229 1.00 58.41 103 ALA A O 1
ATOM 813 N N . SER A 1 104 ? -3.858 26.378 -2.691 1.00 56.03 104 SER A N 1
ATOM 814 C CA . SER A 1 104 ? -5.141 27.079 -2.569 1.00 56.03 104 SER A CA 1
ATOM 815 C C . SER A 1 104 ? -5.337 27.494 -1.115 1.00 56.03 104 SER A C 1
ATOM 817 O O . SER A 1 104 ? -5.162 26.671 -0.222 1.00 56.03 104 SER A O 1
ATOM 819 N N . LYS A 1 105 ? -5.687 28.765 -0.885 1.00 58.81 105 LYS A N 1
ATOM 820 C CA . LYS A 1 105 ? -6.001 29.329 0.443 1.00 58.81 105 LYS A CA 1
ATOM 821 C C . LYS A 1 105 ? -7.508 29.332 0.748 1.00 58.81 105 LYS A C 1
ATOM 823 O O . LYS A 1 105 ? -7.940 30.034 1.651 1.00 58.81 105 LYS A O 1
ATOM 828 N N . LYS A 1 106 ? -8.320 28.636 -0.054 1.00 65.00 106 LYS A N 1
ATOM 829 C CA . LYS A 1 106 ? -9.777 28.601 0.129 1.00 65.00 106 LYS A CA 1
ATOM 830 C C . LYS A 1 106 ? -10.145 27.695 1.304 1.00 65.00 106 LYS A C 1
ATOM 832 O O . LYS A 1 106 ? -9.633 26.578 1.385 1.00 65.00 106 LYS A O 1
ATOM 837 N N . ASP A 1 107 ? -11.071 28.151 2.142 1.00 44.12 107 ASP A N 1
ATOM 838 C CA . ASP A 1 107 ? -11.686 27.318 3.176 1.00 44.12 107 ASP A CA 1
ATOM 839 C C . ASP A 1 107 ? -12.391 26.110 2.546 1.00 44.12 107 ASP A C 1
ATOM 841 O O . ASP A 1 107 ? -13.054 26.223 1.512 1.00 44.12 107 ASP A O 1
ATOM 845 N N . GLY A 1 108 ? -12.195 24.931 3.141 1.00 51.72 108 GLY A N 1
ATOM 846 C CA . GLY A 1 108 ? -12.729 23.664 2.631 1.00 51.72 108 GLY A CA 1
ATOM 847 C C . GLY A 1 108 ? -11.934 23.031 1.481 1.00 51.72 108 GLY A C 1
ATOM 848 O O . GLY A 1 108 ? -12.376 22.028 0.921 1.00 51.72 108 GLY A O 1
ATOM 849 N N . ALA A 1 109 ? -10.762 23.565 1.112 1.00 51.84 109 ALA A N 1
ATOM 850 C CA . ALA A 1 109 ? -9.853 22.869 0.202 1.00 51.84 109 ALA A CA 1
ATOM 851 C C . ALA A 1 109 ? -9.332 21.575 0.862 1.00 51.84 109 ALA A C 1
ATOM 853 O O . ALA A 1 109 ? -8.436 21.615 1.704 1.00 51.84 109 ALA A O 1
ATOM 854 N N . GLY A 1 110 ? -9.911 20.431 0.484 1.00 53.50 110 GLY A N 1
ATOM 855 C CA . GLY A 1 110 ? -9.515 19.111 0.980 1.00 53.50 110 GLY A CA 1
ATOM 856 C C . GLY A 1 110 ? -8.088 18.704 0.590 1.00 53.50 110 GLY A C 1
ATOM 857 O O . GLY A 1 110 ? -7.424 19.353 -0.227 1.00 53.50 110 GLY A O 1
ATOM 858 N N . ALA A 1 111 ? -7.627 17.599 1.181 1.00 51.41 111 ALA A N 1
ATOM 859 C CA . ALA A 1 111 ? -6.346 16.951 0.898 1.00 51.41 111 ALA A CA 1
ATOM 860 C C . ALA A 1 111 ? -6.033 16.936 -0.612 1.00 51.41 111 ALA A C 1
ATOM 862 O O . ALA A 1 111 ? -6.747 16.344 -1.421 1.00 51.41 111 ALA A O 1
ATOM 863 N N . THR A 1 112 ? -4.970 17.634 -1.013 1.00 52.44 112 THR A N 1
ATOM 864 C CA . THR A 1 112 ? -4.574 17.763 -2.423 1.00 52.44 112 THR A CA 1
ATOM 865 C C . THR A 1 112 ? -3.915 16.459 -2.906 1.00 52.44 112 THR A C 1
ATOM 867 O O . THR A 1 112 ? -3.456 15.656 -2.099 1.00 52.44 112 THR A O 1
ATOM 870 N N . PHE A 1 113 ? -3.716 16.284 -4.219 1.00 51.66 113 PHE A N 1
ATOM 871 C CA . PHE A 1 113 ? -2.923 15.201 -4.853 1.00 51.66 113 PHE A CA 1
ATOM 872 C C . PHE A 1 113 ? -1.454 15.060 -4.336 1.00 51.66 113 PHE A C 1
ATOM 874 O O . PHE A 1 113 ? -0.665 14.249 -4.814 1.00 51.66 113 PHE A O 1
ATOM 881 N N . LYS A 1 114 ? -1.063 15.813 -3.300 1.00 55.34 114 LYS A N 1
ATOM 882 C CA . LYS A 1 114 ? 0.218 15.759 -2.578 1.00 55.34 114 LYS A CA 1
ATOM 883 C C . LYS A 1 114 ? 0.581 14.366 -2.050 1.00 55.34 114 LYS A C 1
ATOM 885 O O . LYS A 1 114 ? 1.771 14.119 -1.844 1.00 55.34 114 LYS A O 1
ATOM 890 N N . LYS A 1 115 ? -0.385 13.447 -1.897 1.00 63.62 115 LYS A N 1
ATOM 891 C CA . LYS A 1 115 ? -0.139 12.056 -1.472 1.00 63.62 115 LYS A CA 1
ATOM 892 C C . LYS A 1 115 ? 0.959 11.389 -2.301 1.00 63.62 115 LYS A C 1
ATOM 894 O O . LYS A 1 115 ? 1.850 10.767 -1.736 1.00 63.62 115 LYS A O 1
ATOM 899 N N . THR A 1 116 ? 0.992 11.638 -3.609 1.00 62.72 116 THR A N 1
ATOM 900 C CA . THR A 1 116 ? 1.960 11.010 -4.518 1.00 62.72 116 THR A CA 1
ATOM 901 C C . THR A 1 116 ? 3.402 11.496 -4.300 1.00 62.72 116 THR A C 1
ATOM 903 O O . THR A 1 116 ? 4.358 10.762 -4.544 1.00 62.72 116 THR A O 1
ATOM 906 N N . LYS A 1 117 ? 3.597 12.725 -3.790 1.00 65.56 117 LYS A N 1
ATOM 907 C CA . LYS A 1 117 ? 4.927 13.229 -3.392 1.00 65.56 117 LYS A CA 1
ATOM 908 C C . LYS A 1 117 ? 5.420 12.545 -2.121 1.00 65.56 117 LYS A C 1
ATOM 910 O O . LYS A 1 117 ? 6.583 12.134 -2.076 1.00 65.56 117 LYS A O 1
ATOM 915 N N . ALA A 1 118 ? 4.528 12.387 -1.141 1.00 60.62 118 ALA A N 1
ATOM 916 C CA . ALA A 1 118 ? 4.811 11.637 0.077 1.00 60.62 118 ALA A CA 1
ATOM 917 C C . ALA A 1 118 ? 5.109 10.162 -0.241 1.00 60.62 118 ALA A C 1
ATOM 919 O O . ALA A 1 118 ? 6.042 9.601 0.318 1.00 60.62 118 ALA A O 1
ATOM 920 N N . THR A 1 119 ? 4.426 9.553 -1.213 1.00 66.31 119 THR A N 1
ATOM 921 C CA . THR A 1 119 ? 4.687 8.176 -1.670 1.00 66.31 119 THR A CA 1
ATOM 922 C C . THR A 1 119 ? 5.751 8.096 -2.774 1.00 66.31 119 THR A C 1
ATOM 924 O O . THR A 1 119 ? 5.606 7.331 -3.722 1.00 66.31 119 THR A O 1
ATOM 927 N N . GLY A 1 120 ? 6.830 8.880 -2.679 1.00 62.75 120 GLY A N 1
ATOM 928 C CA . GLY A 1 120 ? 8.060 8.648 -3.452 1.00 62.75 120 GLY A CA 1
ATOM 929 C C . GLY A 1 120 ? 8.297 9.522 -4.691 1.00 62.75 120 GLY A C 1
ATOM 930 O O . GLY A 1 120 ? 9.421 9.544 -5.184 1.00 62.75 120 GLY A O 1
ATOM 931 N N . LEU A 1 121 ? 7.340 10.316 -5.192 1.00 71.56 121 LEU A N 1
ATOM 932 C CA . LEU A 1 121 ? 7.573 11.152 -6.397 1.00 71.56 121 LEU A CA 1
ATOM 933 C C . LEU A 1 121 ? 8.356 12.459 -6.154 1.00 71.56 121 LEU A C 1
ATOM 935 O O . LEU A 1 121 ? 8.449 13.304 -7.050 1.00 71.56 121 LEU A O 1
ATOM 939 N N . HIS A 1 122 ? 8.868 12.691 -4.947 1.00 67.50 122 HIS A N 1
ATOM 940 C CA . HIS A 1 122 ? 9.687 13.871 -4.647 1.00 67.50 122 HIS A CA 1
ATOM 941 C C . HIS A 1 122 ? 11.132 13.735 -5.159 1.00 67.50 122 HIS A C 1
ATOM 943 O O . HIS A 1 122 ? 11.743 14.754 -5.450 1.00 67.50 122 HIS A O 1
ATOM 949 N N . ASN A 1 123 ? 11.636 12.508 -5.342 1.00 63.00 123 ASN A N 1
ATOM 950 C CA . ASN A 1 123 ? 13.017 12.236 -5.768 1.00 63.00 123 ASN A CA 1
ATOM 951 C C . ASN A 1 123 ? 13.197 12.029 -7.281 1.00 63.00 123 ASN A C 1
ATOM 953 O O . ASN A 1 123 ? 14.264 11.618 -7.732 1.00 63.00 123 ASN A O 1
ATOM 957 N N . LEU A 1 124 ? 12.165 12.313 -8.078 1.00 68.56 124 LEU A N 1
ATOM 958 C CA . LEU A 1 124 ? 12.294 12.381 -9.533 1.00 68.56 124 LEU A CA 1
ATOM 959 C C . LEU A 1 124 ? 12.757 13.783 -9.974 1.00 68.56 124 LEU A C 1
ATOM 961 O O . LEU A 1 124 ? 12.336 14.763 -9.354 1.00 68.56 124 LEU A O 1
ATOM 965 N N . PRO A 1 125 ? 13.515 13.904 -11.084 1.00 70.56 125 PRO A N 1
ATOM 966 C CA . PRO A 1 125 ? 13.941 12.829 -11.990 1.00 70.56 125 PRO A CA 1
ATOM 967 C C . PRO A 1 125 ? 15.359 12.278 -11.718 1.00 70.56 125 PRO A C 1
ATOM 969 O O . PRO A 1 125 ? 16.250 12.977 -11.247 1.00 70.56 125 PRO A O 1
ATOM 972 N N . SER A 1 126 ? 15.580 11.024 -12.117 1.00 76.94 126 SER A N 1
ATOM 973 C CA . SER A 1 126 ? 16.885 10.399 -12.374 1.00 76.94 126 SER A CA 1
ATOM 974 C C . SER A 1 126 ? 17.336 10.634 -13.825 1.00 76.94 126 SER A C 1
ATOM 976 O O . SER A 1 126 ? 16.534 10.992 -14.691 1.00 76.94 126 SER A O 1
ATOM 978 N N . LYS A 1 127 ? 18.620 10.368 -14.114 1.00 83.38 127 LYS A N 1
ATOM 979 C CA . LYS A 1 127 ? 19.231 10.468 -15.456 1.00 83.38 127 LYS A CA 1
ATOM 980 C C . LYS A 1 127 ? 18.686 9.446 -16.468 1.00 83.38 127 LYS A C 1
ATOM 982 O O . LYS A 1 127 ? 18.916 9.601 -17.660 1.00 83.38 127 LYS A O 1
ATOM 987 N N . SER A 1 128 ? 17.996 8.398 -16.011 1.00 89.00 128 SER A N 1
ATOM 988 C CA . SER A 1 128 ? 17.412 7.357 -16.867 1.00 89.00 128 SER A CA 1
ATOM 989 C C . SER A 1 128 ? 15.890 7.456 -16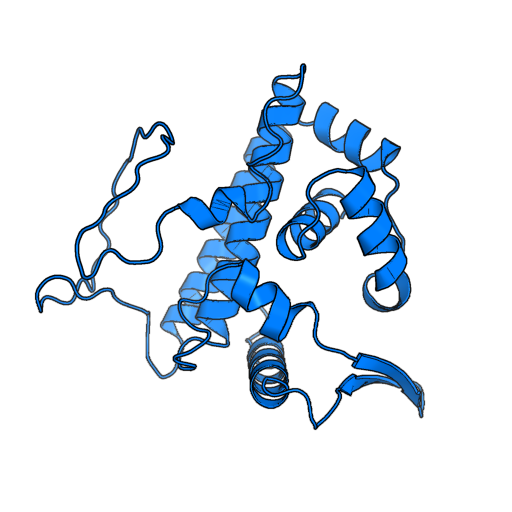.896 1.00 89.00 128 SER A C 1
ATOM 991 O O . SER A 1 128 ? 15.229 7.382 -15.858 1.00 8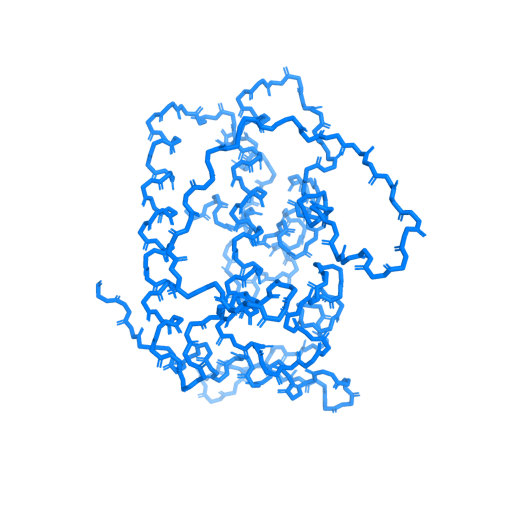9.00 128 SER A O 1
ATOM 993 N N . TRP A 1 129 ? 15.331 7.559 -18.104 1.00 88.75 129 TRP A N 1
ATOM 994 C CA . TRP A 1 129 ? 13.885 7.571 -18.321 1.00 88.75 129 TRP A CA 1
ATOM 995 C C . TRP A 1 129 ? 13.206 6.287 -17.832 1.00 88.75 129 TRP A C 1
ATOM 997 O O . TRP A 1 129 ? 12.169 6.348 -17.172 1.00 88.75 129 TRP A O 1
ATOM 1007 N N . THR A 1 130 ? 13.819 5.128 -18.080 1.00 92.06 130 THR A N 1
ATOM 1008 C CA . THR A 1 130 ? 13.300 3.834 -17.620 1.00 92.06 130 THR A CA 1
ATOM 1009 C C . THR A 1 130 ? 13.222 3.774 -16.099 1.00 92.06 130 THR A C 1
ATOM 1011 O O . THR A 1 130 ? 12.184 3.389 -15.565 1.00 92.06 130 THR A O 1
ATOM 1014 N N . ILE A 1 131 ? 14.266 4.237 -15.397 1.00 91.44 131 ILE A N 1
ATOM 1015 C CA . ILE A 1 131 ? 14.261 4.319 -13.927 1.00 91.44 131 ILE A CA 1
ATOM 1016 C C . ILE A 1 131 ? 13.154 5.261 -13.442 1.00 91.44 131 ILE A C 1
ATOM 1018 O O . ILE A 1 131 ? 12.461 4.941 -12.481 1.00 91.44 131 ILE A O 1
ATOM 1022 N N . ASN A 1 132 ? 12.939 6.395 -14.116 1.00 89.75 132 ASN A N 1
ATOM 1023 C CA . ASN A 1 132 ? 11.866 7.324 -13.754 1.00 89.75 132 ASN A CA 1
ATOM 1024 C C . ASN A 1 132 ? 10.482 6.676 -13.879 1.00 89.75 132 ASN A C 1
ATOM 1026 O O . ASN A 1 132 ? 9.669 6.781 -12.958 1.00 89.75 132 ASN A O 1
ATOM 1030 N N . ARG A 1 133 ? 10.220 5.970 -14.987 1.00 92.19 133 ARG A N 1
ATOM 1031 C CA . ARG A 1 133 ? 8.950 5.262 -15.213 1.00 92.19 133 ARG A CA 1
ATOM 1032 C C . ARG A 1 133 ? 8.734 4.128 -14.214 1.00 92.19 133 ARG A C 1
ATOM 1034 O O . ARG A 1 133 ? 7.642 4.007 -13.661 1.00 92.19 133 ARG A O 1
ATOM 1041 N N . SER A 1 134 ? 9.750 3.306 -13.958 1.00 93.75 134 SER A N 1
ATOM 1042 C CA . SER A 1 134 ? 9.632 2.165 -13.043 1.00 93.75 134 SER A CA 1
ATOM 1043 C C . SER A 1 134 ? 9.517 2.608 -11.582 1.00 93.75 134 SER A C 1
ATOM 1045 O O . SER A 1 134 ? 8.695 2.060 -10.843 1.00 93.75 134 SER A O 1
ATOM 1047 N N . TRP A 1 135 ? 10.231 3.665 -11.181 1.00 92.44 135 TRP A N 1
ATOM 1048 C CA . TRP A 1 135 ? 10.060 4.301 -9.873 1.00 92.44 135 TRP A CA 1
ATOM 1049 C C . TRP A 1 135 ? 8.653 4.881 -9.706 1.00 92.44 135 TRP A C 1
ATOM 1051 O O . TRP A 1 135 ? 7.996 4.629 -8.698 1.00 92.44 135 TRP A O 1
ATOM 1061 N N . MET A 1 136 ? 8.145 5.597 -10.715 1.00 91.12 136 MET A N 1
ATOM 1062 C CA . MET A 1 136 ? 6.776 6.120 -10.702 1.00 91.12 136 MET A CA 1
ATOM 1063 C C . MET A 1 136 ? 5.742 4.996 -10.574 1.00 91.12 136 MET A C 1
ATOM 1065 O O . MET A 1 136 ? 4.772 5.122 -9.829 1.00 91.12 136 MET A O 1
ATOM 1069 N N . ALA A 1 137 ? 5.959 3.870 -11.251 1.00 93.19 137 ALA A N 1
ATOM 1070 C CA . ALA A 1 137 ? 5.088 2.712 -11.132 1.00 93.19 137 ALA A CA 1
ATOM 1071 C C . ALA A 1 137 ? 5.101 2.113 -9.709 1.00 93.19 137 ALA A C 1
ATOM 1073 O O . ALA A 1 137 ? 4.042 1.740 -9.193 1.00 93.19 137 ALA A O 1
ATOM 1074 N N . ALA A 1 138 ? 6.266 2.055 -9.054 1.00 94.19 138 ALA A N 1
ATOM 1075 C CA . ALA A 1 138 ? 6.389 1.614 -7.662 1.00 94.19 138 ALA A CA 1
ATOM 1076 C C . ALA A 1 138 ? 5.703 2.592 -6.690 1.00 94.19 138 ALA A C 1
ATOM 1078 O O . ALA A 1 138 ? 4.925 2.160 -5.842 1.00 94.19 138 ALA A O 1
ATOM 1079 N N . ALA A 1 139 ? 5.906 3.899 -6.873 1.00 91.69 139 ALA A N 1
ATOM 1080 C CA . ALA A 1 139 ? 5.255 4.965 -6.109 1.00 91.69 139 ALA A CA 1
ATOM 1081 C C . ALA A 1 139 ? 3.721 4.935 -6.230 1.00 91.69 139 ALA A C 1
ATOM 1083 O O . ALA A 1 139 ? 3.011 5.031 -5.230 1.00 91.69 139 ALA A O 1
ATOM 1084 N N . ASN A 1 140 ? 3.195 4.731 -7.440 1.00 91.69 140 ASN A N 1
ATOM 1085 C CA . ASN A 1 140 ? 1.757 4.580 -7.665 1.00 91.69 140 ASN A CA 1
ATOM 1086 C C . ASN A 1 140 ? 1.210 3.307 -7.007 1.00 91.69 140 ASN A C 1
ATOM 1088 O O . ASN A 1 140 ? 0.114 3.321 -6.458 1.00 91.69 140 ASN A O 1
ATOM 1092 N N . THR A 1 141 ? 1.983 2.218 -7.016 1.00 94.62 141 THR A N 1
ATOM 1093 C CA . THR A 1 141 ? 1.608 0.983 -6.313 1.00 94.62 141 THR A CA 1
ATOM 1094 C C . THR A 1 141 ? 1.588 1.198 -4.796 1.00 94.62 141 THR A C 1
ATOM 1096 O O . THR A 1 141 ? 0.682 0.718 -4.126 1.00 94.62 141 THR A O 1
ATOM 1099 N N . ALA A 1 142 ? 2.539 1.957 -4.247 1.00 93.75 142 ALA A N 1
ATOM 1100 C CA . ALA A 1 142 ? 2.551 2.336 -2.835 1.00 93.75 142 ALA A CA 1
ATOM 1101 C C . ALA A 1 142 ? 1.313 3.164 -2.448 1.00 93.75 142 ALA A C 1
ATOM 1103 O O . ALA A 1 142 ? 0.684 2.897 -1.425 1.00 93.75 142 ALA A O 1
ATOM 1104 N N . ALA A 1 143 ? 0.935 4.131 -3.290 1.00 91.44 143 ALA A N 1
ATOM 1105 C CA . ALA A 1 143 ? -0.270 4.934 -3.101 1.00 91.44 143 ALA A CA 1
ATOM 1106 C C . ALA A 1 143 ? -1.555 4.090 -3.180 1.00 91.44 143 ALA A C 1
ATOM 1108 O O . ALA A 1 143 ? -2.450 4.278 -2.357 1.00 91.44 143 ALA A O 1
ATOM 1109 N N . ASP A 1 144 ? -1.629 3.139 -4.121 1.00 93.19 144 ASP A N 1
ATOM 1110 C CA . ASP A 1 144 ? -2.739 2.183 -4.209 1.00 93.19 144 ASP A CA 1
ATOM 1111 C C . ASP A 1 144 ? -2.857 1.368 -2.909 1.00 93.19 144 ASP A C 1
ATOM 1113 O O . ASP A 1 144 ? -3.946 1.262 -2.353 1.00 93.19 144 ASP A O 1
ATOM 1117 N N . LEU A 1 145 ? -1.743 0.835 -2.389 1.00 93.69 145 LEU A N 1
ATOM 1118 C CA . LEU A 1 145 ? -1.728 0.044 -1.151 1.00 93.69 145 LEU A CA 1
ATOM 1119 C C . LEU A 1 145 ? -2.199 0.853 0.067 1.00 93.69 145 LEU A C 1
ATOM 1121 O O . LEU A 1 145 ? -3.033 0.359 0.828 1.00 93.69 145 LEU A O 1
ATOM 1125 N N . ASP A 1 146 ? -1.714 2.088 0.234 1.00 93.31 146 ASP A N 1
ATOM 1126 C CA . ASP A 1 146 ? -2.160 2.979 1.315 1.00 93.31 146 ASP A CA 1
ATOM 1127 C C . ASP A 1 146 ? -3.660 3.292 1.212 1.00 93.31 146 ASP A C 1
ATOM 1129 O O . ASP A 1 146 ? -4.408 3.177 2.188 1.00 93.31 146 ASP A O 1
ATOM 1133 N N . ALA A 1 147 ? -4.121 3.655 0.012 1.00 91.94 147 ALA A N 1
ATOM 1134 C CA . ALA A 1 147 ? -5.517 3.992 -0.221 1.00 91.94 147 ALA A CA 1
ATOM 1135 C C . ALA A 1 147 ? -6.435 2.789 0.006 1.00 91.94 147 ALA A C 1
ATOM 1137 O O . ALA A 1 147 ? -7.458 2.914 0.676 1.00 91.94 147 ALA A O 1
ATOM 1138 N N . TRP A 1 148 ? -6.079 1.620 -0.525 1.00 93.75 148 TRP A N 1
ATOM 1139 C CA . TRP A 1 148 ? -6.896 0.417 -0.392 1.00 93.75 148 TRP A CA 1
ATOM 1140 C C . TRP A 1 148 ? -6.942 -0.084 1.043 1.00 93.75 148 TRP A C 1
ATOM 1142 O O . TRP A 1 148 ? -8.009 -0.513 1.472 1.00 93.75 148 TRP A O 1
ATOM 1152 N N . LEU A 1 149 ? -5.849 0.026 1.808 1.00 94.38 149 LEU A N 1
ATOM 1153 C CA . LEU A 1 149 ? -5.885 -0.271 3.236 1.00 94.38 149 LEU A CA 1
ATOM 1154 C C . LEU A 1 149 ? -6.930 0.602 3.935 1.00 94.38 149 LEU A C 1
ATOM 1156 O O . LEU A 1 149 ? -7.843 0.065 4.558 1.00 94.38 149 LEU A O 1
ATOM 1160 N N . ARG A 1 150 ? -6.847 1.930 3.782 1.00 92.69 150 ARG A N 1
ATOM 1161 C CA . ARG A 1 150 ? -7.790 2.854 4.430 1.00 92.69 150 ARG A CA 1
ATOM 1162 C C . ARG A 1 150 ? -9.232 2.589 4.016 1.00 92.69 150 ARG A C 1
ATOM 1164 O O . ARG A 1 150 ? -10.105 2.455 4.870 1.00 92.69 150 ARG A O 1
ATOM 1171 N N . LEU A 1 151 ? -9.472 2.443 2.713 1.00 92.38 151 LEU A N 1
ATOM 1172 C CA . LEU A 1 151 ? -10.803 2.168 2.181 1.00 92.38 151 LEU A CA 1
ATOM 1173 C C . LEU A 1 151 ? -11.358 0.840 2.709 1.00 92.38 151 LEU A C 1
ATOM 1175 O O . LEU A 1 151 ? -12.530 0.759 3.054 1.00 92.38 151 LEU A O 1
ATOM 1179 N N . LEU A 1 152 ? -10.558 -0.217 2.806 1.00 93.31 152 LEU A N 1
ATOM 1180 C CA . LEU A 1 152 ? -11.071 -1.511 3.252 1.00 93.31 152 LEU A CA 1
ATOM 1181 C C . LEU A 1 152 ? -11.251 -1.574 4.770 1.00 93.31 152 LEU A C 1
ATOM 1183 O O . LEU A 1 152 ? -12.223 -2.165 5.238 1.00 93.31 152 LEU A O 1
ATOM 1187 N N . THR A 1 153 ? -10.355 -0.963 5.546 1.00 94.06 153 THR A N 1
ATOM 1188 C CA . THR A 1 153 ? -10.216 -1.308 6.967 1.00 94.06 153 THR A CA 1
ATOM 1189 C C . THR A 1 153 ? -10.401 -0.147 7.940 1.00 94.06 153 THR A C 1
ATOM 1191 O O . THR A 1 153 ? -10.735 -0.405 9.093 1.00 94.06 153 THR A O 1
ATOM 1194 N N . LEU A 1 154 ? -10.271 1.107 7.496 1.00 94.06 154 LEU A N 1
ATOM 1195 C CA . LEU A 1 154 ? -10.313 2.311 8.347 1.00 94.06 154 LEU A CA 1
ATOM 1196 C C . LEU A 1 154 ? -11.379 3.323 7.892 1.00 94.06 154 LEU A C 1
ATOM 1198 O O . LEU A 1 154 ? -11.319 4.497 8.233 1.00 94.06 154 LEU A O 1
ATOM 1202 N N . HIS A 1 155 ? -12.345 2.882 7.091 1.00 90.69 155 HIS A N 1
ATOM 12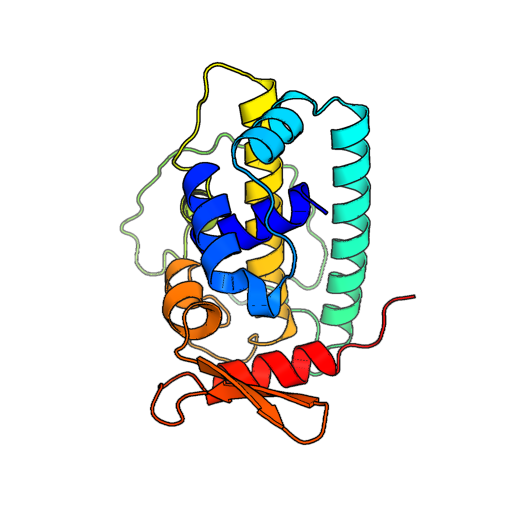03 C CA . HIS A 1 155 ? -13.321 3.742 6.415 1.00 90.69 155 HIS A CA 1
ATOM 1204 C C . HIS A 1 155 ? -14.331 4.441 7.339 1.00 90.69 155 HIS A C 1
ATOM 1206 O O . HIS A 1 155 ? -15.004 5.362 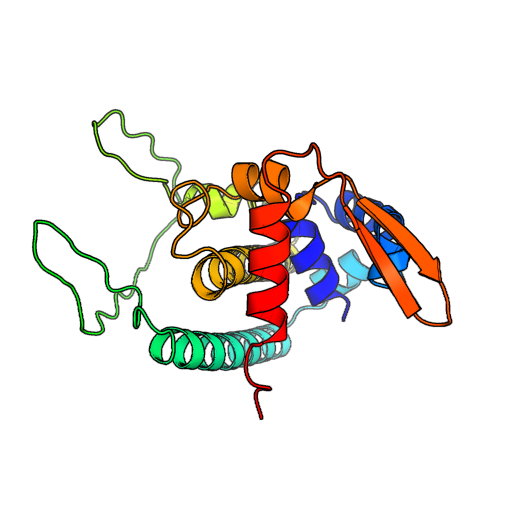6.896 1.00 90.69 155 HIS A O 1
ATOM 1212 N N . ASP A 1 156 ? -14.461 3.984 8.579 1.00 89.94 156 ASP A N 1
ATOM 1213 C CA . ASP A 1 156 ? -15.331 4.516 9.636 1.00 89.94 156 ASP A CA 1
ATOM 1214 C C . ASP A 1 156 ? -14.516 5.077 10.815 1.00 89.94 156 ASP A C 1
ATOM 1216 O O . ASP A 1 156 ? -15.010 5.188 11.932 1.00 89.94 156 ASP A O 1
ATOM 1220 N N . GLN A 1 157 ? -13.236 5.366 10.581 1.00 91.94 157 GLN A N 1
ATOM 1221 C CA . GLN A 1 157 ? -12.356 6.016 11.540 1.00 91.94 157 GLN A CA 1
ATOM 1222 C C . GLN A 1 157 ? -12.127 7.447 11.055 1.00 91.94 157 GLN A C 1
ATOM 1224 O O . GLN A 1 157 ? -11.332 7.646 10.137 1.00 91.94 157 GLN A O 1
ATOM 1229 N N . ASP A 1 158 ? -12.813 8.428 11.648 1.00 85.44 158 ASP A N 1
ATOM 1230 C CA . ASP A 1 158 ? -12.815 9.834 11.192 1.00 85.44 158 ASP A CA 1
ATOM 1231 C C . ASP A 1 158 ? -11.397 10.380 10.953 1.00 85.44 158 ASP A C 1
ATOM 1233 O O . ASP A 1 158 ? -11.087 10.988 9.930 1.00 85.44 158 ASP A O 1
ATOM 1237 N N . ASP A 1 159 ? -10.493 10.040 11.863 1.00 87.62 159 ASP A N 1
ATOM 1238 C CA . ASP A 1 159 ? -9.101 10.478 11.896 1.00 87.62 159 ASP A CA 1
ATOM 1239 C C . ASP A 1 159 ? -8.165 9.760 10.902 1.00 87.62 159 ASP A C 1
ATOM 1241 O O . ASP A 1 159 ? -6.990 10.126 10.773 1.00 87.62 159 ASP A O 1
ATOM 1245 N N . LEU A 1 160 ? -8.639 8.696 10.247 1.00 92.44 160 LEU A N 1
ATOM 1246 C CA . LEU A 1 160 ? -7.819 7.781 9.442 1.00 92.44 160 LEU A CA 1
ATOM 1247 C C . LEU A 1 160 ? -8.399 7.473 8.058 1.00 92.44 160 LEU A C 1
ATOM 1249 O O . LEU A 1 160 ? -7.628 7.157 7.152 1.00 92.44 160 LEU A O 1
ATOM 1253 N N . ALA A 1 161 ? -9.711 7.598 7.851 1.00 89.31 161 ALA A N 1
ATOM 1254 C CA . ALA A 1 161 ? -10.365 7.301 6.577 1.00 89.31 161 ALA A CA 1
ATOM 1255 C C . ALA A 1 161 ? -9.775 8.148 5.433 1.00 89.31 161 ALA A C 1
ATOM 1257 O O . ALA A 1 161 ? -9.378 7.629 4.381 1.00 89.31 161 ALA A O 1
ATOM 1258 N N . GLU A 1 162 ? -9.619 9.449 5.679 1.00 86.06 162 GLU A N 1
ATOM 1259 C CA . GLU A 1 162 ? -9.108 10.419 4.703 1.00 86.06 162 GLU A CA 1
ATOM 1260 C C . GLU A 1 162 ? -7.648 10.828 4.937 1.00 86.06 162 GLU A C 1
ATOM 1262 O O . GLU A 1 162 ? -7.090 11.610 4.158 1.00 86.06 162 GLU A O 1
ATOM 1267 N N . ALA A 1 163 ? -7.004 10.246 5.954 1.00 89.25 163 ALA A N 1
ATOM 1268 C CA . ALA A 1 163 ? -5.674 10.623 6.410 1.00 89.25 163 ALA A CA 1
ATOM 1269 C C . ALA A 1 163 ? -4.637 10.735 5.279 1.00 89.25 163 ALA A C 1
ATOM 1271 O O . ALA A 1 163 ? -4.607 9.972 4.302 1.00 89.25 163 ALA A O 1
ATOM 1272 N N . GLU A 1 164 ? -3.763 11.726 5.429 1.00 86.31 164 GLU A N 1
ATOM 1273 C CA . GLU A 1 164 ? -2.575 11.882 4.599 1.00 86.31 164 GLU A CA 1
ATOM 1274 C C . GLU A 1 164 ? -1.579 10.739 4.867 1.00 86.31 164 GLU A C 1
ATOM 1276 O O . GLU A 1 164 ? -1.527 10.228 5.991 1.00 86.31 164 GLU A O 1
ATOM 1281 N N . PRO A 1 165 ? -0.729 10.357 3.893 1.00 87.94 165 PRO A N 1
ATOM 1282 C CA . PRO A 1 165 ? 0.250 9.286 4.079 1.00 87.94 165 PRO A CA 1
ATOM 1283 C C . PRO A 1 165 ? 1.144 9.485 5.307 1.00 87.94 165 PRO A C 1
ATOM 1285 O O . PRO A 1 165 ? 1.469 8.523 5.994 1.00 87.94 165 PRO A O 1
ATOM 1288 N N . GLN A 1 166 ? 1.499 10.732 5.640 1.00 85.81 166 GLN A N 1
ATOM 1289 C CA . GLN A 1 166 ? 2.295 11.023 6.835 1.00 85.81 166 GLN A CA 1
ATOM 1290 C C . GLN A 1 166 ? 1.551 10.696 8.133 1.00 85.81 166 GLN A C 1
ATOM 1292 O O . GLN A 1 166 ? 2.131 10.130 9.059 1.00 85.81 166 GLN A O 1
ATOM 1297 N N . THR A 1 167 ? 0.256 11.002 8.180 1.00 91.62 167 THR A N 1
ATOM 1298 C CA . THR A 1 167 ? -0.622 10.649 9.296 1.00 91.62 167 THR A CA 1
ATOM 1299 C C . THR A 1 167 ? -0.737 9.131 9.422 1.00 91.62 167 THR A C 1
ATOM 1301 O O . THR A 1 167 ? -0.594 8.601 10.520 1.00 91.62 167 THR A O 1
ATOM 1304 N N . MET A 1 168 ? -0.902 8.419 8.303 1.00 94.12 168 MET A N 1
ATOM 1305 C CA . MET A 1 168 ? -0.931 6.952 8.283 1.00 94.12 168 MET A CA 1
ATOM 1306 C C . MET A 1 168 ? 0.378 6.328 8.769 1.00 94.12 168 MET A C 1
ATOM 1308 O O . MET A 1 168 ? 0.354 5.389 9.566 1.00 94.12 168 MET A O 1
ATOM 1312 N N . ARG A 1 169 ? 1.523 6.872 8.345 1.00 92.62 169 ARG A N 1
ATOM 1313 C CA . ARG A 1 169 ? 2.843 6.412 8.789 1.00 92.62 169 ARG A CA 1
ATOM 1314 C C . ARG A 1 169 ? 3.005 6.540 10.286 1.00 92.62 169 ARG A C 1
ATOM 1316 O O . ARG A 1 169 ? 3.288 5.545 10.938 1.00 92.62 169 ARG A O 1
ATOM 1323 N N . LEU A 1 170 ? 2.749 7.730 10.823 1.00 92.06 170 LEU A N 1
ATOM 1324 C CA . LEU A 1 170 ? 2.872 7.983 12.251 1.00 92.06 170 LEU A CA 1
ATOM 1325 C C . LEU A 1 170 ? 1.928 7.091 13.061 1.00 92.06 170 LEU A C 1
ATOM 1327 O O . LEU A 1 170 ? 2.352 6.456 14.018 1.00 92.06 170 LEU A O 1
ATOM 1331 N N . ARG A 1 171 ? 0.646 7.050 12.688 1.00 92.94 171 ARG A N 1
ATOM 1332 C CA . ARG A 1 171 ? -0.399 6.466 13.535 1.00 92.94 171 ARG A CA 1
ATOM 1333 C C . ARG A 1 171 ? -0.480 4.948 13.421 1.00 92.94 171 ARG A C 1
ATOM 1335 O O . ARG A 1 171 ? -0.688 4.291 14.435 1.00 92.94 171 ARG A O 1
ATOM 1342 N N . ILE A 1 172 ? -0.302 4.406 12.214 1.00 93.25 172 ILE A N 1
ATOM 1343 C CA . ILE A 1 172 ? -0.535 2.989 11.905 1.00 93.25 172 ILE A CA 1
ATOM 1344 C C . ILE A 1 172 ? 0.766 2.267 11.540 1.00 93.25 172 ILE A C 1
ATOM 1346 O O . ILE A 1 172 ? 1.067 1.226 12.119 1.00 93.25 172 ILE A O 1
ATOM 1350 N N . TYR A 1 173 ? 1.552 2.777 10.586 1.00 90.88 173 TYR A N 1
ATOM 1351 C CA . TYR A 1 173 ? 2.666 1.992 10.030 1.00 90.88 173 TYR A CA 1
ATOM 1352 C C . TYR A 1 173 ? 3.928 1.959 10.895 1.00 90.88 173 TYR A C 1
ATOM 1354 O O . TYR A 1 173 ? 4.671 0.979 10.853 1.00 90.88 173 TYR A O 1
ATOM 1362 N N . HIS A 1 174 ? 4.196 3.020 11.654 1.00 89.12 174 HIS A N 1
ATOM 1363 C CA . HIS A 1 174 ? 5.380 3.168 12.509 1.00 89.12 174 HIS A CA 1
ATOM 1364 C C . HIS A 1 174 ? 5.043 2.990 13.994 1.00 89.12 174 HIS A C 1
ATOM 1366 O O . HIS A 1 174 ? 5.786 3.439 14.865 1.00 89.12 174 HIS A O 1
ATOM 1372 N N . GLN A 1 175 ? 3.928 2.318 14.291 1.00 88.50 175 GLN A N 1
ATOM 1373 C CA . GLN A 1 175 ? 3.524 2.031 15.659 1.00 88.50 175 GLN A CA 1
ATOM 1374 C C . GLN A 1 175 ? 4.590 1.186 16.395 1.00 88.50 175 GLN A C 1
ATOM 1376 O O . GLN A 1 175 ? 5.075 0.187 15.846 1.00 88.50 175 GLN A O 1
ATOM 1381 N N . PRO A 1 176 ? 4.924 1.516 17.658 1.00 88.88 176 PRO A N 1
ATOM 1382 C CA . PRO A 1 176 ? 5.812 0.698 18.474 1.00 88.88 176 PRO A CA 1
ATOM 1383 C C . PRO A 1 176 ? 5.235 -0.703 18.702 1.00 88.88 176 PRO A C 1
ATOM 1385 O O . PRO A 1 176 ? 4.130 -0.885 19.221 1.00 88.88 176 PRO A O 1
ATOM 1388 N N . ALA A 1 177 ? 6.020 -1.715 18.334 1.00 89.56 177 ALA A N 1
ATOM 1389 C CA . ALA A 1 177 ? 5.654 -3.108 18.515 1.00 89.56 177 ALA A CA 1
ATOM 1390 C C . ALA A 1 177 ? 6.879 -4.001 18.740 1.00 89.56 177 ALA A C 1
ATOM 1392 O O . ALA A 1 177 ? 7.960 -3.783 18.191 1.00 89.56 177 ALA A O 1
ATOM 1393 N N . ARG A 1 178 ? 6.695 -5.075 19.510 1.00 91.31 178 ARG A N 1
ATOM 1394 C CA . ARG A 1 178 ? 7.702 -6.117 19.725 1.00 91.31 178 ARG A CA 1
ATOM 1395 C C . ARG A 1 178 ? 7.252 -7.422 19.091 1.00 91.31 178 ARG A C 1
ATOM 1397 O O . ARG A 1 178 ? 6.246 -8.007 19.488 1.00 91.31 178 ARG A O 1
ATOM 1404 N N . LEU A 1 179 ? 8.058 -7.948 18.173 1.00 90.75 179 LEU A N 1
ATOM 1405 C CA . LEU A 1 179 ? 7.859 -9.301 17.664 1.00 90.75 179 LEU A CA 1
ATOM 1406 C C . LEU A 1 179 ? 8.354 -10.326 18.696 1.00 90.75 179 LEU A C 1
ATOM 1408 O O . LEU A 1 179 ? 9.547 -10.404 18.995 1.00 90.75 179 LEU A O 1
ATOM 1412 N N . ALA A 1 180 ? 7.430 -11.117 19.231 1.00 92.12 180 ALA A N 1
ATOM 1413 C CA . ALA A 1 180 ? 7.687 -12.193 20.178 1.00 92.12 180 ALA A CA 1
ATOM 1414 C C . ALA A 1 180 ? 7.386 -13.559 19.545 1.00 92.12 180 ALA A C 1
ATOM 1416 O O . ALA A 1 180 ? 6.548 -13.690 18.652 1.00 9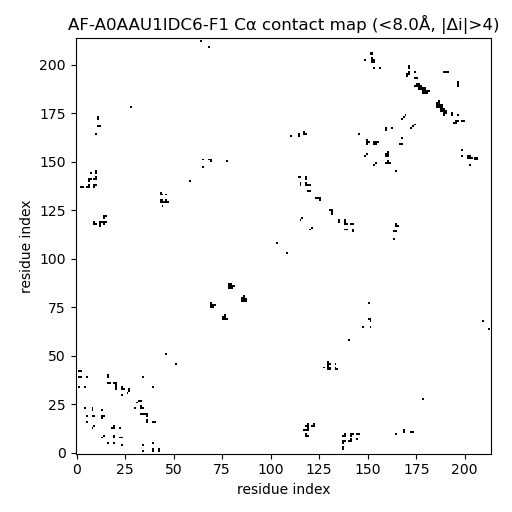2.12 180 ALA A O 1
ATOM 1417 N N . ARG A 1 181 ? 8.058 -14.604 20.031 1.00 92.56 181 ARG A N 1
ATOM 1418 C CA . ARG A 1 181 ? 7.770 -15.995 19.669 1.00 92.56 181 ARG A CA 1
ATOM 1419 C C . ARG A 1 181 ? 7.370 -16.744 20.929 1.00 92.56 181 ARG A C 1
ATOM 1421 O O . ARG A 1 181 ? 8.100 -16.711 21.911 1.00 92.56 181 ARG A O 1
ATOM 1428 N N . HIS A 1 182 ? 6.227 -17.413 20.893 1.00 93.56 182 HIS A N 1
ATOM 1429 C CA . HIS A 1 182 ? 5.731 -18.221 22.004 1.00 93.56 182 HIS A CA 1
ATOM 1430 C C . HIS A 1 182 ? 4.938 -19.407 21.450 1.00 93.56 182 HIS A C 1
ATOM 1432 O O . HIS A 1 182 ? 4.250 -19.258 20.444 1.00 93.56 182 HIS A O 1
ATOM 1438 N N . ALA A 1 183 ? 5.062 -20.593 22.054 1.00 93.25 183 ALA A N 1
ATOM 1439 C CA . ALA A 1 183 ? 4.310 -21.796 21.665 1.00 93.25 183 ALA A CA 1
ATOM 1440 C C . ALA A 1 183 ? 4.259 -22.063 20.138 1.00 93.25 183 ALA A C 1
ATOM 1442 O O . ALA A 1 183 ? 3.203 -22.335 19.573 1.00 93.25 183 ALA A O 1
ATOM 1443 N N . ARG A 1 184 ? 5.408 -21.952 19.448 1.00 91.31 184 ARG A N 1
ATOM 1444 C CA . ARG A 1 184 ? 5.550 -22.106 17.978 1.00 91.31 184 ARG A CA 1
ATOM 1445 C C . ARG A 1 184 ? 4.778 -21.085 17.120 1.00 91.31 184 ARG A C 1
ATOM 1447 O O . ARG A 1 184 ? 4.830 -21.180 15.899 1.00 91.31 184 ARG A O 1
ATOM 1454 N N . ARG A 1 185 ? 4.155 -20.068 17.719 1.00 91.62 185 ARG A N 1
ATOM 1455 C CA . ARG A 1 185 ? 3.489 -18.948 17.037 1.00 91.62 185 ARG A CA 1
ATOM 1456 C C . ARG A 1 185 ? 4.304 -17.658 17.170 1.00 91.62 185 ARG A C 1
ATOM 1458 O O . ARG A 1 185 ? 5.086 -17.486 18.111 1.00 91.62 185 ARG A O 1
ATOM 1465 N N . ARG A 1 186 ? 4.155 -16.762 16.192 1.00 90.06 186 ARG A N 1
ATOM 1466 C CA . ARG A 1 186 ? 4.708 -15.399 16.230 1.00 90.06 186 ARG A CA 1
ATOM 1467 C C . ARG A 1 186 ? 3.603 -14.447 16.669 1.00 90.06 186 ARG A C 1
ATOM 1469 O O . ARG A 1 186 ? 2.487 -14.550 16.175 1.00 90.06 186 ARG A O 1
ATOM 1476 N N . TYR A 1 187 ? 3.932 -13.540 17.576 1.00 89.75 187 TYR A N 1
ATOM 1477 C CA . TYR A 1 187 ? 3.022 -12.535 18.108 1.00 89.75 187 TYR A CA 1
ATOM 1478 C C . TYR A 1 187 ? 3.638 -11.159 17.900 1.00 89.75 187 TYR A C 1
ATOM 1480 O O . TYR A 1 187 ? 4.793 -10.944 18.271 1.00 89.75 187 TYR A O 1
ATOM 1488 N N . LEU A 1 188 ? 2.871 -10.231 17.339 1.00 90.38 188 LEU A N 1
ATOM 1489 C CA . LEU A 1 188 ? 3.220 -8.817 17.337 1.00 90.38 188 LEU A CA 1
ATOM 1490 C C . LEU A 1 188 ? 2.593 -8.192 18.586 1.00 90.38 188 LEU A C 1
ATOM 1492 O O . LEU A 1 188 ? 1.378 -8.045 18.660 1.00 90.38 188 LEU A O 1
ATOM 1496 N N . ARG A 1 189 ? 3.406 -7.914 19.608 1.00 92.88 189 ARG A N 1
ATOM 1497 C CA . ARG A 1 189 ? 2.943 -7.265 20.838 1.00 92.88 189 ARG A CA 1
ATOM 1498 C C . ARG A 1 189 ? 2.974 -5.760 20.635 1.00 92.88 189 ARG A C 1
ATOM 1500 O O . ARG A 1 189 ? 4.053 -5.208 20.440 1.00 92.88 189 ARG A O 1
ATOM 1507 N N . LEU A 1 190 ? 1.804 -5.143 20.664 1.00 92.81 190 LEU A N 1
ATOM 1508 C CA . LEU A 1 190 ? 1.626 -3.704 20.520 1.00 92.81 190 LEU A CA 1
ATOM 1509 C C . LEU A 1 190 ? 1.729 -3.025 21.888 1.00 92.81 190 LEU A C 1
ATOM 1511 O O . LEU A 1 190 ? 1.389 -3.638 22.902 1.00 92.81 190 LEU A O 1
ATOM 1515 N N . ASP A 1 191 ? 2.202 -1.782 21.913 1.00 92.19 191 ASP A N 1
ATOM 1516 C CA . ASP A 1 191 ? 2.133 -0.946 23.112 1.00 92.19 191 ASP A CA 1
ATOM 1517 C C . ASP A 1 191 ? 0.677 -0.498 23.355 1.00 92.19 191 ASP A C 1
ATOM 1519 O O . ASP A 1 191 ? 0.115 0.203 22.510 1.00 92.19 191 ASP A O 1
ATOM 1523 N N . PRO A 1 192 ? 0.037 -0.882 24.475 1.00 90.38 192 PRO A N 1
ATOM 1524 C CA . PRO A 1 192 ? -1.346 -0.499 24.750 1.00 90.38 192 PRO A CA 1
ATOM 1525 C C . PRO A 1 192 ? -1.516 1.004 25.017 1.00 90.38 192 PRO A C 1
ATOM 1527 O O . PRO A 1 192 ? -2.631 1.499 24.927 1.00 90.38 192 PRO A O 1
ATOM 1530 N N . SER A 1 193 ? -0.440 1.733 25.337 1.00 93.75 193 SER A N 1
ATOM 1531 C CA . SER A 1 193 ? -0.488 3.183 25.565 1.00 93.75 193 SER A CA 1
ATOM 1532 C C . SER A 1 193 ? -0.419 4.006 24.275 1.00 93.75 193 SER A C 1
ATOM 1534 O O . SER A 1 193 ? -0.675 5.211 24.298 1.00 93.75 193 SER A O 1
ATOM 1536 N N . TRP A 1 194 ? -0.092 3.377 23.139 1.00 92.50 194 TRP A N 1
ATOM 1537 C CA . TRP A 1 194 ? -0.080 4.060 21.851 1.00 92.50 194 TRP A CA 1
ATOM 1538 C C . TRP A 1 194 ? -1.518 4.414 21.425 1.00 92.50 194 TRP A C 1
ATOM 1540 O O . TRP A 1 194 ? -2.338 3.501 21.296 1.00 92.50 194 TRP A O 1
ATOM 1550 N N . PRO A 1 195 ? -1.845 5.695 21.148 1.00 93.69 195 PRO A N 1
ATOM 1551 C CA . PRO A 1 195 ? -3.237 6.135 20.978 1.00 93.69 195 PRO A CA 1
ATOM 1552 C C . PRO A 1 195 ? -4.021 5.440 19.857 1.00 93.69 195 PRO A C 1
ATOM 1554 O O . PRO A 1 195 ? -5.246 5.416 19.883 1.00 93.69 195 PRO A O 1
ATOM 1557 N N . TRP A 1 196 ? -3.326 4.880 18.863 1.00 94.62 196 TRP A N 1
ATOM 1558 C CA . TRP A 1 196 ? -3.938 4.257 17.684 1.00 94.62 196 TRP A CA 1
ATOM 1559 C C . TRP A 1 196 ? -3.831 2.728 17.666 1.00 94.62 196 TRP A C 1
ATOM 1561 O O . TRP A 1 196 ? -4.110 2.111 16.638 1.00 94.62 196 TRP A O 1
ATOM 1571 N N . THR A 1 197 ? -3.470 2.097 18.790 1.00 94.69 197 THR A N 1
ATOM 1572 C CA . THR A 1 197 ? -3.389 0.629 18.892 1.00 94.69 197 THR A CA 1
ATOM 1573 C C . THR A 1 197 ? -4.699 -0.051 18.521 1.00 94.69 197 THR A C 1
ATOM 1575 O O . THR A 1 197 ? -4.685 -1.009 17.747 1.00 94.69 197 THR A O 1
ATOM 1578 N N . ASP A 1 198 ? -5.831 0.465 18.996 1.00 94.38 198 ASP A N 1
ATOM 1579 C CA . ASP A 1 198 ? -7.138 -0.117 18.687 1.00 94.38 198 ASP A CA 1
ATOM 1580 C C . ASP A 1 198 ? -7.476 0.011 17.201 1.00 94.38 198 ASP A C 1
ATOM 1582 O O . ASP A 1 198 ? -7.964 -0.942 16.594 1.00 94.38 198 ASP A O 1
ATOM 1586 N N . ALA A 1 199 ? -7.129 1.141 16.577 1.00 95.12 199 ALA A N 1
ATOM 1587 C CA . ALA A 1 199 ? -7.298 1.333 15.140 1.00 95.12 199 ALA A CA 1
ATOM 1588 C C . ALA A 1 199 ? -6.423 0.363 14.325 1.00 95.12 199 ALA A C 1
ATOM 1590 O O . ALA A 1 199 ? -6.887 -0.201 13.332 1.00 95.12 199 ALA A O 1
ATOM 1591 N N . PHE A 1 200 ? -5.181 0.109 14.753 1.00 94.75 200 PHE A N 1
ATOM 1592 C CA . PHE A 1 200 ? -4.318 -0.896 14.128 1.00 94.75 200 PHE A CA 1
ATOM 1593 C C . PHE A 1 200 ? -4.906 -2.307 14.260 1.00 94.75 200 PHE A C 1
ATOM 1595 O O . PHE A 1 200 ? -4.986 -3.039 13.272 1.00 94.75 200 PHE A O 1
ATOM 1602 N N . VAL A 1 201 ? -5.336 -2.700 15.464 1.00 95.19 201 VAL A N 1
ATOM 1603 C CA . VAL A 1 201 ? -5.932 -4.023 15.720 1.00 95.19 201 VAL A CA 1
ATOM 1604 C C . VAL A 1 201 ? -7.220 -4.197 14.917 1.00 95.19 201 VAL A C 1
ATOM 1606 O O . VAL A 1 201 ? -7.416 -5.241 14.294 1.00 95.19 201 VAL A O 1
ATOM 1609 N N . LEU A 1 202 ? -8.067 -3.167 14.865 1.00 95.25 202 LEU A N 1
ATOM 1610 C CA . LEU A 1 202 ? -9.266 -3.133 14.032 1.00 95.25 202 LEU A CA 1
ATOM 1611 C C . LEU A 1 202 ? -8.915 -3.346 12.558 1.00 95.25 202 LEU A C 1
ATOM 1613 O O . LEU A 1 202 ? -9.505 -4.209 11.901 1.00 95.25 202 LEU A O 1
ATOM 1617 N N . ALA A 1 203 ? -7.933 -2.598 12.048 1.00 95.38 203 ALA A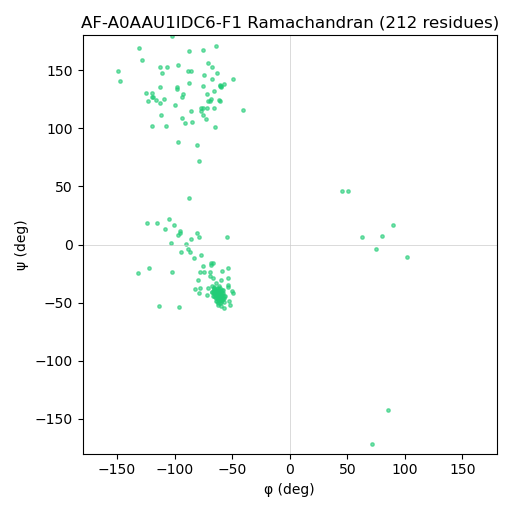 N 1
ATOM 1618 C CA . ALA A 1 203 ? -7.502 -2.707 10.663 1.00 95.38 203 ALA A CA 1
ATOM 1619 C C . ALA A 1 203 ? -6.966 -4.106 10.336 1.00 95.38 203 ALA A C 1
ATOM 1621 O O . ALA A 1 203 ? -7.328 -4.682 9.309 1.00 95.38 203 ALA A O 1
ATOM 1622 N N . TRP A 1 204 ? -6.150 -4.672 11.227 1.00 94.00 204 TRP A N 1
ATOM 1623 C CA . TRP A 1 204 ? -5.609 -6.023 11.107 1.00 94.00 204 TRP A CA 1
ATOM 1624 C C . TRP A 1 204 ? -6.711 -7.087 11.090 1.00 94.00 204 TRP A C 1
ATOM 1626 O O . TRP A 1 204 ? -6.727 -7.955 10.214 1.00 94.00 204 TRP A O 1
ATOM 1636 N N . ASN A 1 205 ? -7.662 -7.010 12.022 1.00 95.38 205 ASN A N 1
ATOM 1637 C CA . ASN A 1 205 ? -8.776 -7.953 12.108 1.00 95.38 205 ASN A CA 1
ATOM 1638 C C . ASN A 1 205 ? -9.658 -7.884 10.858 1.00 95.38 205 ASN A C 1
ATOM 1640 O O . ASN A 1 205 ? -9.999 -8.915 10.285 1.00 95.38 205 ASN A O 1
ATOM 1644 N N . ARG A 1 206 ? -9.969 -6.675 10.377 1.00 94.31 206 ARG A N 1
ATOM 1645 C CA . ARG A 1 206 ? -10.727 -6.489 9.131 1.00 94.31 206 ARG A CA 1
ATOM 1646 C C . ARG A 1 206 ? -9.981 -7.043 7.925 1.00 94.31 206 ARG A C 1
ATOM 1648 O O . ARG A 1 206 ? -10.588 -7.745 7.126 1.00 94.31 206 ARG A O 1
ATOM 1655 N N . LEU A 1 207 ? -8.678 -6.775 7.810 1.00 92.62 207 LEU A N 1
ATOM 1656 C CA . LEU A 1 207 ? -7.861 -7.259 6.697 1.00 92.62 207 LEU A CA 1
ATOM 1657 C C . LEU A 1 207 ? -7.772 -8.791 6.678 1.00 92.62 207 LEU A C 1
ATOM 1659 O O . LEU A 1 207 ? -7.879 -9.402 5.620 1.00 92.62 207 LEU A O 1
ATOM 1663 N N . THR A 1 208 ? -7.598 -9.413 7.844 1.00 92.38 208 THR A N 1
ATOM 1664 C CA . THR A 1 208 ? -7.504 -10.878 7.977 1.00 92.38 208 THR A CA 1
ATOM 1665 C C . THR A 1 208 ? -8.850 -11.590 7.855 1.00 92.38 208 THR A C 1
ATOM 1667 O O . THR A 1 208 ? -8.872 -12.781 7.552 1.00 92.38 208 THR A O 1
ATOM 1670 N N . ALA A 1 209 ? -9.957 -10.868 8.033 1.00 92.50 209 ALA A N 1
ATOM 1671 C CA . ALA A 1 209 ? -11.311 -11.348 7.775 1.00 92.50 209 ALA A CA 1
ATOM 1672 C C . ALA A 1 209 ? -11.766 -11.161 6.317 1.00 92.50 209 ALA A C 1
ATOM 1674 O O . ALA A 1 209 ? -12.853 -11.623 5.963 1.00 92.50 209 ALA A O 1
ATOM 1675 N N . LEU A 1 210 ? -10.978 -10.488 5.464 1.00 89.88 210 LEU A N 1
ATOM 1676 C CA . LEU A 1 210 ? -11.332 -10.357 4.053 1.00 89.88 210 LEU A CA 1
ATOM 1677 C C . LEU A 1 210 ? -11.424 -11.746 3.404 1.00 89.88 210 LEU A C 1
ATOM 1679 O O . LEU A 1 210 ? -10.554 -12.593 3.631 1.00 89.88 210 LEU A O 1
ATOM 1683 N N . PRO A 1 211 ? -12.453 -11.991 2.575 1.00 87.19 211 PRO A N 1
ATOM 1684 C CA . PRO A 1 211 ? -12.602 -13.268 1.904 1.00 87.19 211 PRO A CA 1
ATOM 1685 C C . PRO A 1 211 ? -11.393 -13.520 1.003 1.00 87.19 211 PRO A C 1
ATOM 1687 O O . PRO A 1 211 ? -10.919 -12.622 0.298 1.00 87.19 211 PRO A O 1
ATOM 1690 N N . GLN A 1 212 ? -10.896 -14.758 1.022 1.00 77.31 212 GLN A N 1
ATOM 1691 C CA . GLN A 1 212 ? -9.805 -15.144 0.139 1.00 77.31 212 GLN A CA 1
ATOM 1692 C C . GLN A 1 212 ? -10.249 -14.963 -1.306 1.00 77.31 212 GLN A C 1
ATOM 1694 O O . GLN A 1 212 ? -11.268 -15.491 -1.748 1.00 77.31 212 GLN A O 1
ATOM 1699 N N . THR A 1 213 ? -9.480 -14.168 -2.034 1.00 66.38 213 THR A N 1
ATOM 1700 C CA . THR A 1 213 ? -9.757 -13.913 -3.435 1.00 66.38 213 THR A CA 1
ATOM 1701 C C . THR A 1 213 ? -9.300 -15.119 -4.249 1.00 66.38 213 THR A C 1
ATOM 1703 O O . THR A 1 213 ? -8.114 -15.445 -4.227 1.00 66.38 213 THR A O 1
ATOM 1706 N N . THR A 1 214 ? -10.233 -15.787 -4.930 1.00 52.72 214 THR A N 1
ATOM 1707 C CA . THR A 1 214 ? -9.928 -16.850 -5.906 1.00 52.72 214 THR A CA 1
ATOM 1708 C C . THR A 1 214 ? -9.409 -16.251 -7.220 1.00 52.72 214 THR A C 1
ATOM 1710 O O . THR A 1 214 ? -9.883 -15.161 -7.620 1.00 52.72 214 THR A O 1
#

Nearest PDB structures (foldseek):
  2wpv-assembly3_E  TM=2.950E-01  e=9.110E+00  Saccharomyces cerevisiae

pLDDT: mean 85.65, std 12.64, range [44.12, 97.0]

Sequence (214 aa):
MVFVQLAISIALDARSVLEAEQLSLHQRRVFGPVVSDSTMHRMLAAFDEDMFAALSRARARARRVVWTLLTLRPNGFPWMSVAGKRLDKWVIVDVDATIITSASKKDGAGATFKKTKATGLHNLPSKSWTINRSWMAAANTAADLDAWLRLLTLHDQDDLAEAEPQTMRLRIYHQPARLARHARRRYLRLDPSWPWTDAFVLAWNRLTALPQTT

Secondary structure (DSSP, 8-state):
-HHHHHHHHHHTT--SHHHHHHHHHHHHHHH-SPPPHHHHHHHHHT--HHHHHHHHHHHHHHHHHHHHHHHTSTT-S--EEETTEEE-S-----------------TT----TTHHIIIIITSPPPS-HHHHHHHHHHHHHHHHHHHHHHHHHSTT-HHHHS--HHHHIIIIIT--EEEEEETTEEEEEE-TTSTTHHHHHHHHHHHHTSPPP-

Organism: NCBI:txid2903632

Mean predicted aligned error: 7.06 Å